Protein AF-A0A848UVJ4-F1 (afdb_monomer_lite)

Secondary structure (DSSP, 8-state):
-EESSS-EEEPP-SEE--GGGGGGHHHHHHHHHHHHHHHTTS--EEEEEEEEE-SS---S-SS-SSPPPPHHHHHHTT-GGGGT-TTPPEEEEEEE----TTT--S---EE--S----EE--EE--PPPTT----SHHHHHHHHHHHHHHHHHHHHHHHHH------HHHHTTTGGGSPPP--------PPPPPTT-HHHHHHHHHHHHHHHHHHHHHHHHHHTS--

pLDDT: mean 82.34, std 16.36, range [41.62, 97.88]

Radius of gyration: 29.65 Å; chains: 1; bounding box: 88×49×68 Å

Foldseek 3Di:
DDWDPFAEDEQDAPAAAEPVCVVVVVVLVVLLVVVVCVVVPVQYKYWAWKAKQQQVDRPPCVVPPDDDDHVVNCVVVVVVVCVVPNRDIDIDTDIDHDDDCVRPVDDTDDDDDPDRDGDHHYYDYDDDDDPDDLPDPVSLVVLVVQLVVQVRNVVRSCVRRVDDDDCVCRSCVCVVVHDDPPPPPPPPPDPDDDPPCPPVVVVVVVVVVVVVVVVVVVVVVVVVPDD

Sequence (227 aa):
VECTNYRTVQIPTDRNVPTFIQPKFGEFYKDLFDKSYIQEGENAVFLEYAWNLSPTWPVKCDPCNGPPPVNQDLVDAGCDWIQNDRQSQVFFTRLHVRYSRDYFPQDLQFQVTPNKSQFQGRYVMTHPPRNADYSCDAGQDYLQELENRRKKEVDELRALTGWKESATSYIYEYSNQIRSEKNETPIIVWPSAPKGWGLAFIVLVAMSAVGISVWLGLELQRAKLKP

Structure (mmCIF, N/CA/C/O backbone):
data_AF-A0A848UVJ4-F1
#
_entry.id   AF-A0A848UVJ4-F1
#
loop_
_atom_site.group_PDB
_atom_site.id
_atom_site.type_symbol
_atom_site.label_atom_id
_atom_site.label_alt_id
_atom_site.label_comp_id
_atom_site.label_asym_id
_atom_site.label_entity_id
_atom_site.label_seq_id
_atom_site.pdbx_PDB_ins_code
_atom_site.Cartn_x
_atom_site.Cartn_y
_atom_site.Cartn_z
_atom_site.occupancy
_atom_site.B_iso_or_equiv
_atom_site.auth_seq_id
_atom_site.auth_comp_id
_atom_site.auth_asym_id
_atom_site.auth_atom_id
_atom_site.pdbx_PDB_model_num
ATOM 1 N N . VAL A 1 1 ? -18.012 2.781 12.309 1.00 87.00 1 VAL A N 1
ATOM 2 C CA . VAL A 1 1 ? -17.682 2.845 13.758 1.00 87.00 1 VAL A CA 1
ATOM 3 C C . VAL A 1 1 ? -16.234 3.274 13.903 1.00 87.00 1 VAL A C 1
ATOM 5 O O . VAL A 1 1 ? -15.485 3.087 12.953 1.00 87.00 1 VAL A O 1
ATOM 8 N N . GLU A 1 2 ? -15.840 3.853 15.032 1.00 89.62 2 GLU A N 1
ATOM 9 C CA . GLU A 1 2 ? -14.434 4.185 15.319 1.00 89.62 2 GLU A CA 1
ATOM 10 C C . GLU A 1 2 ? -14.078 3.843 16.769 1.00 89.62 2 GLU A C 1
ATOM 12 O O . GLU A 1 2 ? -14.973 3.742 17.614 1.00 89.62 2 GLU A O 1
ATOM 17 N N . CYS A 1 3 ? -12.787 3.635 17.037 1.00 93.69 3 CYS A N 1
ATOM 18 C CA . CYS A 1 3 ? -12.288 3.357 18.381 1.00 93.69 3 CYS A CA 1
ATOM 19 C C . CYS A 1 3 ? -12.241 4.647 19.214 1.00 93.69 3 CYS A C 1
ATOM 21 O O . CYS A 1 3 ? -11.806 5.684 18.711 1.00 93.69 3 CYS A O 1
ATOM 23 N N . THR A 1 4 ? -12.677 4.587 20.473 1.00 93.62 4 THR A N 1
ATOM 24 C CA . THR A 1 4 ? -12.719 5.753 21.374 1.00 93.62 4 THR A CA 1
ATOM 25 C C . THR A 1 4 ? -11.535 5.821 22.326 1.00 93.62 4 THR A C 1
ATOM 27 O O . THR A 1 4 ? -11.085 6.914 22.660 1.00 93.62 4 THR A O 1
ATOM 30 N N . ASN A 1 5 ? -11.021 4.672 22.767 1.00 94.38 5 ASN A N 1
ATOM 31 C CA . ASN A 1 5 ? -9.938 4.590 23.746 1.00 94.38 5 ASN A CA 1
ATOM 32 C C . ASN A 1 5 ? -8.548 4.384 23.126 1.00 94.38 5 ASN A C 1
ATOM 34 O O . ASN A 1 5 ? -7.550 4.532 23.827 1.00 94.38 5 ASN A O 1
ATOM 38 N N . TYR A 1 6 ? -8.472 4.116 21.820 1.00 94.38 6 TYR A N 1
ATOM 39 C CA . TYR A 1 6 ? -7.218 4.043 21.070 1.00 94.38 6 TYR A CA 1
ATOM 40 C C . TYR A 1 6 ? -7.308 4.847 19.779 1.00 94.38 6 TYR A C 1
ATOM 42 O O . TYR A 1 6 ? -8.352 4.907 19.124 1.00 94.38 6 TYR A O 1
ATOM 50 N N . ARG A 1 7 ? -6.184 5.448 19.380 1.00 94.12 7 ARG A N 1
ATOM 51 C CA . ARG A 1 7 ? -6.111 6.223 18.141 1.00 94.12 7 ARG A CA 1
ATOM 52 C C . ARG A 1 7 ? -6.327 5.302 16.943 1.00 94.12 7 ARG A C 1
ATOM 54 O O . ARG A 1 7 ? -5.620 4.309 16.783 1.00 94.12 7 ARG A O 1
ATOM 61 N N . THR A 1 8 ? -7.272 5.676 16.085 1.00 94.06 8 THR A N 1
ATOM 62 C CA . THR A 1 8 ? -7.461 5.024 14.788 1.00 94.06 8 THR A CA 1
ATOM 63 C C . THR A 1 8 ? -6.586 5.717 13.744 1.00 94.06 8 THR A C 1
ATOM 65 O O . THR A 1 8 ? -6.681 6.931 13.567 1.00 94.06 8 THR A O 1
ATOM 68 N N . VAL A 1 9 ? -5.730 4.963 13.062 1.00 95.75 9 VAL A N 1
ATOM 69 C CA . VAL A 1 9 ? -4.804 5.442 12.023 1.00 95.75 9 VAL A CA 1
ATOM 70 C C . VAL A 1 9 ? -5.089 4.730 10.712 1.00 95.75 9 VAL A C 1
ATOM 72 O O . VAL A 1 9 ? -5.513 3.584 10.713 1.00 95.75 9 VAL A O 1
ATOM 75 N N . GLN A 1 10 ? -4.882 5.386 9.580 1.00 95.88 10 GLN A N 1
ATOM 76 C CA . GLN A 1 10 ? -5.057 4.744 8.277 1.00 95.88 10 GLN A CA 1
ATOM 77 C C . GLN A 1 10 ? -3.821 3.918 7.924 1.00 95.88 10 GLN A C 1
ATOM 79 O O . GLN A 1 10 ? -2.697 4.376 8.123 1.00 95.88 10 GLN A O 1
ATOM 84 N N . ILE A 1 11 ? -4.020 2.718 7.375 1.00 96.81 11 ILE A N 1
ATOM 85 C CA . ILE A 1 11 ? -2.909 1.950 6.804 1.00 96.81 11 ILE A CA 1
ATOM 86 C C . ILE A 1 11 ? -2.296 2.733 5.626 1.00 96.81 11 ILE A C 1
ATOM 88 O O . ILE A 1 11 ? -3.046 3.362 4.868 1.00 96.81 11 ILE A O 1
ATOM 92 N N . PRO A 1 12 ? -0.964 2.715 5.421 1.00 96.69 12 PRO A N 1
ATOM 93 C CA . PRO A 1 12 ? -0.370 3.306 4.229 1.00 96.69 12 PRO A CA 1
ATOM 94 C C . PRO A 1 12 ? -1.035 2.772 2.960 1.00 96.69 12 PRO A C 1
ATOM 96 O O . PRO A 1 12 ? -1.121 1.562 2.761 1.00 96.69 12 PRO A O 1
ATOM 99 N N . THR A 1 13 ? -1.498 3.681 2.107 1.00 95.25 13 THR A N 1
ATOM 100 C CA . THR A 1 13 ? -2.263 3.380 0.891 1.00 95.25 13 THR A CA 1
ATOM 101 C C . THR A 1 13 ? -1.772 4.247 -0.272 1.00 95.25 13 THR A C 1
ATOM 103 O O . THR A 1 13 ? -0.906 5.107 -0.087 1.00 95.25 13 THR A O 1
ATOM 106 N N . ASP A 1 14 ? -2.302 4.013 -1.471 1.00 94.25 14 ASP A N 1
ATOM 107 C CA . ASP A 1 14 ? -2.049 4.802 -2.684 1.00 94.25 14 ASP A CA 1
ATOM 108 C C . ASP A 1 14 ? -0.583 4.830 -3.137 1.00 94.25 14 ASP A C 1
ATOM 110 O O . ASP A 1 14 ? -0.119 5.789 -3.755 1.00 94.25 14 ASP A O 1
ATOM 114 N N . ARG A 1 15 ? 0.173 3.767 -2.841 1.00 95.44 15 ARG A N 1
ATOM 115 C CA . ARG A 1 15 ? 1.597 3.674 -3.196 1.00 95.44 15 ARG A CA 1
ATOM 116 C C . ARG A 1 15 ? 1.829 2.834 -4.438 1.00 95.44 15 ARG A C 1
ATOM 118 O O . ARG A 1 15 ? 1.251 1.757 -4.578 1.00 95.44 15 ARG A O 1
ATOM 125 N N . ASN A 1 16 ? 2.710 3.321 -5.310 1.00 96.31 16 ASN A N 1
ATOM 126 C CA . ASN A 1 16 ? 3.189 2.566 -6.462 1.00 96.31 16 ASN A CA 1
ATOM 127 C C . ASN A 1 16 ? 4.240 1.562 -5.997 1.00 96.31 16 ASN A C 1
ATOM 129 O O . ASN A 1 16 ? 5.241 1.950 -5.397 1.00 96.31 16 ASN A O 1
ATOM 133 N N . VAL A 1 17 ? 4.006 0.285 -6.270 1.00 96.75 17 VAL A N 1
ATOM 134 C CA . VAL A 1 17 ? 4.843 -0.819 -5.794 1.00 96.75 17 VAL A CA 1
ATOM 135 C C . VAL A 1 17 ? 5.284 -1.716 -6.955 1.00 96.75 17 VAL A C 1
ATOM 137 O O . VAL A 1 17 ? 4.577 -1.801 -7.965 1.00 96.75 17 VAL A O 1
ATOM 140 N N . PRO A 1 18 ? 6.440 -2.398 -6.844 1.00 97.06 18 PRO A N 1
ATOM 141 C CA . PRO A 1 18 ? 6.961 -3.228 -7.924 1.00 97.06 18 PRO A CA 1
ATOM 142 C C . PRO A 1 18 ? 6.044 -4.402 -8.263 1.00 97.06 18 PRO A C 1
ATOM 144 O O . PRO A 1 18 ? 5.503 -5.044 -7.370 1.00 97.06 18 PRO A O 1
ATOM 147 N N . THR A 1 19 ? 5.932 -4.777 -9.536 1.00 96.06 19 THR A N 1
ATOM 148 C CA . THR A 1 19 ? 5.023 -5.868 -9.946 1.00 96.06 19 THR A CA 1
ATOM 149 C C . THR A 1 19 ? 5.396 -7.237 -9.364 1.00 96.06 19 THR A C 1
ATOM 151 O O . THR A 1 19 ? 4.524 -8.077 -9.145 1.00 96.06 19 THR A O 1
ATOM 154 N N . PHE A 1 20 ? 6.674 -7.470 -9.042 1.00 95.12 20 PHE A N 1
ATOM 155 C CA . PHE A 1 20 ? 7.132 -8.737 -8.459 1.00 95.12 20 PHE A CA 1
ATOM 156 C C . PHE A 1 20 ? 6.596 -9.000 -7.045 1.00 95.12 20 PHE A C 1
ATOM 158 O O . PHE A 1 20 ? 6.795 -10.097 -6.521 1.00 95.12 20 PHE A O 1
ATOM 165 N N . ILE A 1 21 ? 5.946 -8.025 -6.395 1.00 94.88 21 ILE A N 1
ATOM 166 C CA . ILE A 1 21 ? 5.348 -8.255 -5.076 1.00 94.88 21 ILE A CA 1
ATOM 167 C C . ILE A 1 21 ? 4.082 -9.103 -5.155 1.00 94.88 21 ILE A C 1
ATOM 169 O O . ILE A 1 21 ? 3.710 -9.700 -4.154 1.00 94.88 21 ILE A O 1
ATOM 173 N N . GLN A 1 22 ? 3.416 -9.164 -6.315 1.00 93.62 22 GLN A N 1
ATOM 174 C CA . GLN A 1 22 ? 2.130 -9.843 -6.477 1.00 93.62 22 GLN A CA 1
ATOM 175 C C . GLN A 1 22 ? 2.101 -11.269 -5.884 1.00 93.62 22 GLN A C 1
ATOM 177 O O . GLN A 1 22 ? 1.207 -11.540 -5.081 1.00 93.62 22 GLN A O 1
ATOM 182 N N . PRO A 1 23 ? 3.057 -12.177 -6.184 1.00 95.44 23 PRO A N 1
ATOM 183 C CA . PRO A 1 23 ? 3.070 -13.521 -5.593 1.00 95.44 23 PRO A CA 1
ATOM 184 C C . PRO A 1 23 ? 3.393 -13.548 -4.090 1.00 95.44 23 PRO A C 1
ATOM 186 O O . PRO A 1 23 ? 3.075 -14.528 -3.425 1.00 95.44 23 PRO A O 1
ATOM 189 N N . LYS A 1 24 ? 4.003 -12.489 -3.545 1.00 95.00 24 LYS A N 1
ATOM 190 C CA . LYS A 1 24 ? 4.403 -12.364 -2.134 1.00 95.00 24 LYS A CA 1
ATOM 191 C C . LYS A 1 24 ? 3.646 -11.261 -1.393 1.00 95.00 24 LYS A C 1
ATOM 193 O O . LYS A 1 24 ? 4.134 -10.709 -0.409 1.00 95.00 24 LYS A O 1
ATOM 198 N N . PHE A 1 25 ? 2.429 -10.945 -1.844 1.00 94.56 25 PHE A N 1
ATOM 199 C CA . PHE A 1 25 ? 1.648 -9.841 -1.285 1.00 94.56 25 PHE A CA 1
ATOM 200 C C . PHE A 1 25 ? 1.358 -10.029 0.212 1.00 94.56 25 PHE A C 1
ATOM 202 O O . PHE A 1 25 ? 1.376 -9.066 0.971 1.00 94.56 25 PHE A O 1
ATOM 209 N N . GLY A 1 26 ? 1.146 -11.272 0.653 1.00 95.56 26 GLY A N 1
ATOM 210 C CA . GLY A 1 26 ? 0.922 -11.575 2.067 1.00 95.56 26 GLY A CA 1
ATOM 211 C C . GLY A 1 26 ? 2.118 -11.238 2.964 1.00 95.56 26 GLY A C 1
ATOM 212 O O . GLY A 1 26 ? 1.918 -10.760 4.075 1.00 95.56 26 GLY A O 1
ATOM 213 N N . GLU A 1 27 ? 3.348 -11.457 2.494 1.00 97.06 27 GLU A N 1
ATOM 214 C CA . GLU A 1 27 ? 4.573 -11.074 3.217 1.00 97.06 27 GLU A CA 1
ATOM 215 C C . GLU A 1 27 ? 4.754 -9.558 3.198 1.00 97.06 27 GLU A C 1
ATOM 217 O O . GLU A 1 27 ? 4.921 -8.942 4.246 1.00 97.06 27 GLU A O 1
ATOM 222 N N . PHE A 1 28 ? 4.595 -8.949 2.019 1.00 97.12 28 PHE A N 1
ATOM 223 C CA . PHE A 1 28 ? 4.618 -7.497 1.851 1.00 97.12 28 PHE A CA 1
ATOM 224 C C . PHE A 1 28 ? 3.670 -6.786 2.829 1.00 97.12 28 PHE A C 1
ATOM 226 O O . PHE A 1 28 ? 4.077 -5.837 3.495 1.00 97.12 28 PHE A O 1
ATOM 233 N N . TYR A 1 29 ? 2.420 -7.248 2.940 1.00 96.50 29 TYR A N 1
ATOM 234 C CA . TYR A 1 29 ? 1.426 -6.610 3.801 1.00 96.50 29 TYR A CA 1
ATOM 235 C C . TYR A 1 29 ? 1.748 -6.776 5.289 1.00 96.50 29 TYR A C 1
ATOM 237 O O . TYR A 1 29 ? 1.564 -5.835 6.057 1.00 96.50 29 TYR A O 1
ATOM 245 N N . LYS A 1 30 ? 2.262 -7.945 5.699 1.00 96.88 30 LYS A N 1
ATOM 246 C CA . LYS A 1 30 ? 2.706 -8.179 7.082 1.00 96.88 30 LYS A CA 1
ATOM 247 C C . LYS A 1 30 ? 3.838 -7.233 7.469 1.00 96.88 30 LYS A C 1
ATOM 249 O O . LYS A 1 30 ? 3.724 -6.564 8.488 1.00 96.88 30 LYS A O 1
ATOM 254 N N . ASP A 1 31 ? 4.868 -7.121 6.635 1.00 97.88 31 ASP A N 1
ATOM 255 C CA . ASP A 1 31 ? 6.025 -6.271 6.931 1.00 97.88 31 ASP A CA 1
ATOM 256 C C . ASP A 1 31 ? 5.676 -4.778 6.875 1.00 97.88 31 ASP A C 1
ATOM 258 O O . ASP A 1 31 ? 6.172 -3.985 7.677 1.00 97.88 31 ASP A O 1
ATOM 262 N N . LEU A 1 32 ? 4.778 -4.387 5.965 1.00 97.62 32 LEU A N 1
ATOM 263 C CA . LEU A 1 32 ? 4.215 -3.038 5.929 1.00 97.62 32 LEU A CA 1
ATOM 264 C C . LEU A 1 32 ? 3.459 -2.723 7.220 1.00 97.62 32 LEU A C 1
ATOM 266 O O . LEU A 1 32 ? 3.716 -1.693 7.846 1.00 97.62 32 LEU A O 1
ATOM 270 N N . PHE A 1 33 ? 2.552 -3.613 7.630 1.00 97.38 33 PHE A N 1
ATOM 271 C CA . PHE A 1 33 ? 1.790 -3.458 8.864 1.00 97.38 33 PHE A CA 1
ATOM 272 C C . PHE A 1 33 ? 2.715 -3.393 10.081 1.00 97.38 33 PHE A C 1
ATOM 274 O O . PHE A 1 33 ? 2.546 -2.512 10.916 1.00 97.38 33 PHE A O 1
ATOM 281 N N . ASP A 1 34 ? 3.721 -4.266 10.164 1.00 97.19 34 ASP A N 1
ATOM 282 C CA . ASP A 1 34 ? 4.690 -4.301 11.263 1.00 97.19 34 ASP A CA 1
ATOM 283 C C . ASP A 1 34 ? 5.473 -3.001 11.375 1.00 97.19 34 ASP A C 1
ATOM 285 O O . ASP A 1 34 ? 5.588 -2.423 12.459 1.00 97.19 34 ASP A O 1
ATOM 289 N N . LYS A 1 35 ? 5.970 -2.496 10.245 1.00 97.56 35 LYS A N 1
ATOM 290 C CA . LYS A 1 35 ? 6.695 -1.231 10.220 1.00 97.56 35 LYS A CA 1
ATOM 291 C C . LYS A 1 35 ? 5.801 -0.067 10.637 1.00 97.56 35 LYS A C 1
ATOM 293 O O . LYS A 1 35 ? 6.229 0.756 11.444 1.00 97.56 35 LYS A O 1
ATOM 298 N N . SER A 1 36 ? 4.574 0.003 10.119 1.00 97.00 36 SER A N 1
ATOM 299 C CA . SER A 1 36 ? 3.612 1.040 10.510 1.00 97.00 36 SER A CA 1
ATOM 300 C C . SER A 1 36 ? 3.209 0.924 11.980 1.00 97.00 36 SER A C 1
ATOM 302 O O . SER A 1 36 ? 3.150 1.934 12.669 1.00 97.00 36 SER A O 1
ATOM 304 N N . TYR A 1 37 ? 3.006 -0.285 12.500 1.00 96.56 37 TYR A N 1
ATOM 305 C CA . TYR A 1 37 ? 2.695 -0.531 13.909 1.00 96.56 37 TYR A CA 1
ATOM 306 C C . TYR A 1 37 ? 3.779 0.030 14.836 1.00 96.56 37 TYR A C 1
ATOM 308 O O . TYR A 1 37 ? 3.460 0.753 15.779 1.00 96.56 37 TYR A O 1
ATOM 316 N N . ILE A 1 38 ? 5.054 -0.219 14.519 1.00 95.88 38 ILE A N 1
ATOM 317 C CA . ILE A 1 38 ? 6.193 0.326 15.272 1.00 95.88 38 ILE A CA 1
ATOM 318 C C . ILE A 1 38 ? 6.247 1.857 15.153 1.00 95.88 38 ILE A C 1
ATOM 320 O O . ILE A 1 38 ? 6.427 2.552 16.151 1.00 95.88 38 ILE A O 1
ATOM 324 N N . GLN A 1 39 ? 6.068 2.404 13.946 1.00 96.12 39 GLN A N 1
ATOM 325 C CA . GLN A 1 39 ? 6.087 3.856 13.711 1.00 96.12 39 GLN A CA 1
ATOM 326 C C . GLN A 1 39 ? 4.974 4.598 14.456 1.00 96.12 39 GLN A C 1
ATOM 328 O O . GLN A 1 39 ? 5.179 5.726 14.900 1.00 96.12 39 GLN A O 1
ATOM 333 N N . GLU A 1 40 ? 3.816 3.963 14.614 1.00 96.38 40 GLU A N 1
ATOM 334 C CA . GLU A 1 40 ? 2.653 4.535 15.291 1.00 96.38 40 GLU A CA 1
ATOM 335 C C . GLU A 1 40 ? 2.662 4.307 16.813 1.00 96.38 40 GLU A C 1
ATOM 337 O O . GLU A 1 40 ? 1.684 4.646 17.481 1.00 96.38 40 GLU A O 1
ATOM 342 N N . GLY A 1 41 ? 3.764 3.783 17.365 1.00 94.88 41 GLY A N 1
ATOM 343 C CA . GLY A 1 41 ? 3.976 3.632 18.806 1.00 94.88 41 GLY A CA 1
ATOM 344 C C . GLY A 1 41 ? 3.349 2.379 19.414 1.00 94.88 41 GLY A C 1
ATOM 345 O O . GLY A 1 41 ? 3.129 2.344 20.622 1.00 94.88 41 GLY A O 1
ATOM 346 N N . GLU A 1 42 ? 3.049 1.370 18.592 1.00 95.19 42 GLU A N 1
ATOM 347 C CA . GLU A 1 42 ? 2.579 0.043 19.015 1.00 95.19 42 GLU A CA 1
ATOM 348 C C . GLU A 1 42 ? 1.226 0.032 19.758 1.00 95.19 42 GLU A C 1
ATOM 350 O O . GLU A 1 42 ? 0.802 -0.989 20.289 1.00 95.19 42 GLU A O 1
ATOM 355 N N . ASN A 1 43 ? 0.501 1.153 19.762 1.00 94.50 43 ASN A N 1
ATOM 356 C CA . ASN A 1 43 ? -0.760 1.342 20.488 1.00 94.50 43 ASN A CA 1
ATOM 357 C C . ASN A 1 43 ? -1.884 1.920 19.605 1.00 94.50 43 ASN A C 1
ATOM 359 O O . ASN A 1 43 ? -2.823 2.553 20.096 1.00 94.50 43 ASN A O 1
ATOM 363 N N . ALA A 1 44 ? -1.777 1.727 18.289 1.00 95.12 44 ALA A N 1
ATOM 364 C CA . ALA A 1 44 ? -2.718 2.248 17.306 1.00 95.12 44 ALA A CA 1
ATOM 365 C C . ALA A 1 44 ? -3.623 1.152 16.722 1.00 95.12 44 ALA A C 1
ATOM 367 O O . ALA A 1 44 ? -3.221 0.001 16.543 1.00 95.12 44 ALA A O 1
ATOM 368 N N . VAL A 1 45 ? -4.851 1.544 16.385 1.00 95.88 45 VAL A N 1
ATOM 369 C CA . VAL A 1 45 ? -5.829 0.727 15.658 1.00 95.88 45 VAL A CA 1
ATOM 370 C C . VAL A 1 45 ? -5.786 1.127 14.188 1.00 95.88 45 VAL A C 1
ATOM 372 O O . VAL A 1 45 ? -6.010 2.287 13.858 1.00 95.88 45 VAL A O 1
ATOM 375 N N . PHE A 1 46 ? -5.523 0.190 13.288 1.00 97.12 46 PHE A N 1
ATOM 376 C CA . PHE A 1 46 ? -5.351 0.487 11.868 1.00 97.12 46 PHE A CA 1
ATOM 377 C C . PHE A 1 46 ? -6.664 0.336 11.105 1.00 97.12 46 PHE A C 1
ATOM 379 O O . PHE A 1 46 ? -7.263 -0.733 11.082 1.00 97.12 46 PHE A O 1
ATOM 386 N N . LEU A 1 47 ? -7.103 1.393 10.435 1.00 95.25 47 LEU A N 1
ATOM 387 C CA . LEU A 1 47 ? -8.184 1.363 9.467 1.00 95.25 47 LEU A CA 1
ATOM 388 C C . LEU A 1 47 ? -7.647 0.835 8.133 1.00 95.25 47 LEU A C 1
ATOM 390 O O . LEU A 1 47 ? -6.812 1.484 7.505 1.00 95.25 47 LEU A O 1
ATOM 394 N N . GLU A 1 48 ? -8.148 -0.323 7.700 1.00 93.06 48 GLU A N 1
ATOM 395 C CA . GLU A 1 48 ? -7.840 -0.910 6.385 1.00 93.06 48 GLU A CA 1
ATOM 396 C C . GLU A 1 48 ? -8.931 -0.581 5.358 1.00 93.06 48 GLU A C 1
ATOM 398 O O . GLU A 1 48 ? -8.644 -0.349 4.184 1.00 93.06 48 GLU A O 1
ATOM 403 N N . TYR A 1 49 ? -10.194 -0.541 5.788 1.00 89.44 49 TYR A N 1
ATOM 404 C CA . TYR A 1 49 ? -11.334 -0.348 4.892 1.00 89.44 49 TYR A CA 1
ATOM 405 C C . TYR A 1 49 ? -12.493 0.356 5.601 1.00 89.44 49 TYR A C 1
ATOM 407 O O . TYR A 1 49 ? -12.868 -0.033 6.705 1.00 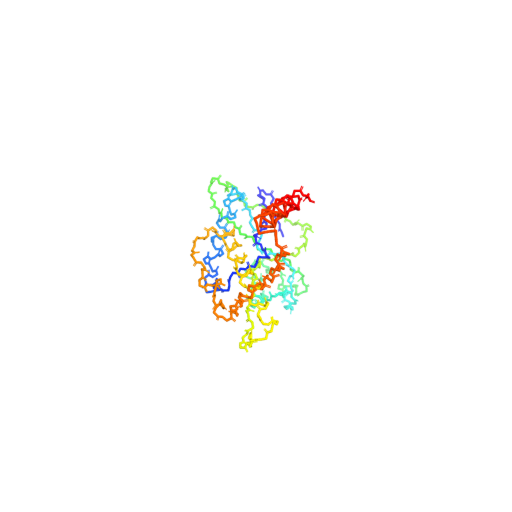89.44 49 TYR A O 1
ATOM 415 N N . ALA A 1 50 ? -13.094 1.353 4.954 1.00 90.12 50 ALA A N 1
ATOM 416 C CA . ALA A 1 50 ? -14.344 1.989 5.360 1.00 90.12 50 ALA A CA 1
ATOM 417 C C . ALA A 1 50 ? -15.175 2.333 4.121 1.00 90.12 50 ALA A C 1
ATOM 419 O O . ALA A 1 50 ? -14.788 3.196 3.333 1.00 90.12 50 ALA A O 1
ATOM 420 N N . TRP A 1 51 ? -16.322 1.680 3.940 1.00 86.38 51 TRP A N 1
ATOM 421 C CA . TRP A 1 51 ? -17.183 1.956 2.790 1.00 86.38 51 TRP A CA 1
ATOM 422 C C . TRP A 1 51 ? -18.640 1.580 3.037 1.00 86.38 51 TRP A C 1
ATOM 424 O O . TRP A 1 51 ? -18.966 0.749 3.885 1.00 86.38 51 TRP A O 1
ATOM 434 N N . ASN A 1 52 ? -19.537 2.176 2.253 1.00 82.44 52 ASN A N 1
ATOM 435 C CA . ASN A 1 52 ? -20.957 1.858 2.284 1.00 82.44 52 ASN A CA 1
ATOM 436 C C . ASN A 1 52 ? -21.273 0.666 1.349 1.00 82.44 52 ASN A C 1
ATOM 438 O O . ASN A 1 52 ? -21.111 0.752 0.131 1.00 82.44 52 ASN A O 1
ATOM 442 N N . LEU A 1 53 ? -21.765 -0.431 1.911 1.00 76.00 53 LEU A N 1
ATOM 443 C CA . LEU A 1 53 ? -22.158 -1.638 1.191 1.00 76.00 53 LEU A CA 1
ATOM 444 C C . LEU A 1 53 ? -23.681 -1.685 1.019 1.00 76.00 53 LEU A C 1
ATOM 446 O O . LEU A 1 53 ? -24.437 -1.191 1.859 1.00 76.00 53 LEU A O 1
ATOM 450 N N . SER A 1 54 ? -24.136 -2.281 -0.081 1.00 70.50 54 SER A N 1
ATOM 451 C CA . SER A 1 54 ? -25.544 -2.633 -0.266 1.00 70.50 54 SER A CA 1
ATOM 452 C C . SER A 1 54 ? -25.672 -4.161 -0.213 1.00 70.50 54 SER A C 1
ATOM 454 O O . SER A 1 54 ? -25.002 -4.839 -0.990 1.00 70.50 54 SER A O 1
ATOM 456 N N . PRO A 1 55 ? -26.518 -4.715 0.678 1.00 63.81 55 PRO A N 1
ATOM 457 C CA . PRO A 1 55 ? -26.740 -6.163 0.772 1.00 63.81 55 PRO A CA 1
ATOM 458 C C . PRO A 1 55 ? -27.431 -6.770 -0.457 1.00 63.81 55 PRO A C 1
ATOM 460 O O . PRO A 1 55 ? -27.409 -7.982 -0.649 1.00 63.81 55 PRO A O 1
ATOM 463 N N . THR A 1 56 ? -28.109 -5.934 -1.245 1.00 63.78 56 THR A N 1
ATOM 464 C CA . THR A 1 56 ? -28.948 -6.328 -2.384 1.00 63.78 56 THR A CA 1
ATOM 465 C C . THR A 1 56 ? -28.276 -6.090 -3.724 1.00 63.78 56 THR A C 1
ATOM 467 O O . THR A 1 56 ? -28.577 -6.796 -4.684 1.00 63.78 56 THR A O 1
ATOM 470 N N . TRP A 1 57 ? -27.354 -5.131 -3.794 1.00 61.34 57 TRP A N 1
ATOM 471 C CA . TRP A 1 57 ? -26.631 -4.823 -5.013 1.00 61.34 57 TRP A CA 1
ATOM 472 C C . TRP A 1 57 ? -25.139 -4.645 -4.721 1.00 61.34 57 TRP A C 1
ATOM 474 O O . TRP A 1 57 ? -24.769 -3.799 -3.907 1.00 61.34 57 TRP A O 1
ATOM 484 N N . PRO A 1 58 ? -24.245 -5.363 -5.411 1.00 60.38 58 PRO A N 1
ATOM 485 C CA . PRO A 1 58 ? -22.809 -5.152 -5.284 1.00 60.38 58 PRO A CA 1
ATOM 486 C C . PRO A 1 58 ? -22.380 -3.878 -6.029 1.00 60.38 58 PRO A C 1
ATOM 488 O O . PRO A 1 58 ? -21.731 -3.931 -7.065 1.00 60.38 58 PRO A O 1
ATOM 491 N N . VAL A 1 59 ? -22.798 -2.702 -5.554 1.00 55.62 59 VAL A N 1
ATOM 492 C CA . VAL A 1 59 ? -22.654 -1.450 -6.327 1.00 55.62 59 VAL A CA 1
ATOM 493 C C . VAL A 1 59 ? -21.309 -0.759 -6.112 1.00 55.62 59 VAL A C 1
ATOM 495 O O . VAL A 1 59 ? -21.002 0.189 -6.823 1.00 55.62 59 VAL A O 1
ATOM 498 N N . LYS A 1 60 ? -20.529 -1.132 -5.090 1.00 55.16 60 LYS A N 1
ATOM 499 C CA . LYS A 1 60 ? -19.494 -0.224 -4.561 1.00 55.16 60 LYS A CA 1
ATOM 500 C C . LYS A 1 60 ? -18.196 -0.888 -4.141 1.00 55.16 60 LYS A C 1
ATOM 502 O O . LYS A 1 60 ? -17.575 -0.471 -3.170 1.00 55.16 60 LYS A O 1
ATOM 507 N N . CYS A 1 61 ? -17.796 -1.919 -4.863 1.00 56.44 61 CYS A N 1
ATOM 508 C CA . CYS A 1 61 ? -16.487 -2.505 -4.651 1.00 56.44 61 CYS A CA 1
ATOM 509 C C . CYS A 1 61 ? -15.446 -1.990 -5.651 1.00 56.44 61 CYS A C 1
ATOM 511 O O . CYS A 1 61 ? -14.378 -2.545 -5.623 1.00 56.44 61 CYS A O 1
ATOM 513 N N . ASP A 1 62 ? -15.689 -0.997 -6.518 1.00 51.62 62 ASP A N 1
ATOM 514 C CA . ASP A 1 62 ? -14.758 -0.620 -7.605 1.00 51.62 62 ASP A CA 1
ATOM 515 C C . ASP A 1 62 ? -13.535 0.218 -7.138 1.00 51.62 62 ASP A C 1
ATOM 517 O O . ASP A 1 62 ? -13.745 1.317 -6.613 1.00 51.62 62 ASP A O 1
ATOM 521 N N . PRO A 1 63 ? -12.271 -0.238 -7.333 1.00 54.66 63 PRO A N 1
ATOM 522 C CA . PRO A 1 63 ? -11.844 -1.501 -7.954 1.00 54.66 63 PRO A CA 1
ATOM 523 C C . PRO A 1 63 ? -12.048 -2.718 -7.043 1.00 54.66 63 PRO A C 1
ATOM 525 O O . PRO A 1 63 ? -11.594 -2.750 -5.897 1.00 54.66 63 PRO A O 1
ATOM 528 N N . CYS A 1 64 ? -12.760 -3.728 -7.566 1.00 58.22 64 CYS A N 1
ATOM 529 C CA . CYS A 1 64 ? -13.154 -4.914 -6.799 1.00 58.22 64 CYS A CA 1
ATOM 530 C C . CYS A 1 64 ? -11.989 -5.893 -6.767 1.00 58.22 64 CYS A C 1
ATOM 532 O O . CYS A 1 64 ? -11.770 -6.637 -7.719 1.00 58.22 64 CYS A O 1
ATOM 534 N N . ASN A 1 65 ? -11.258 -5.929 -5.658 1.00 59.50 65 ASN A N 1
ATOM 535 C CA . ASN A 1 65 ? -10.121 -6.841 -5.479 1.00 59.50 65 ASN A CA 1
ATOM 536 C C . ASN A 1 65 ? -10.559 -8.313 -5.288 1.00 59.50 65 ASN A C 1
ATOM 538 O O . ASN A 1 65 ? -9.716 -9.197 -5.157 1.00 59.50 65 ASN A O 1
ATOM 542 N N . GLY A 1 66 ? -11.868 -8.569 -5.214 1.00 63.88 66 GLY A N 1
ATOM 543 C CA . GLY A 1 66 ? -12.483 -9.869 -4.970 1.00 63.88 66 GLY A CA 1
ATOM 544 C C . GLY A 1 66 ? -14.010 -9.796 -5.091 1.00 63.88 66 GLY A C 1
ATOM 545 O O . GLY A 1 66 ? -14.550 -8.717 -5.364 1.00 63.88 66 GLY A O 1
ATOM 546 N N . PRO A 1 67 ? -14.717 -10.926 -4.913 1.00 66.38 67 PRO A N 1
ATOM 547 C CA . PRO A 1 67 ? -16.170 -10.933 -4.914 1.00 66.38 67 PRO A CA 1
ATOM 548 C C . PRO A 1 67 ? -16.703 -10.033 -3.784 1.00 66.38 67 PRO A C 1
ATOM 550 O O . PRO A 1 67 ? -16.164 -10.052 -2.675 1.00 66.38 67 PRO A O 1
ATOM 553 N N . PRO A 1 68 ? -17.733 -9.220 -4.059 1.00 68.50 68 PRO A N 1
ATOM 554 C CA . PRO A 1 68 ? -18.377 -8.396 -3.045 1.00 68.50 68 PRO A CA 1
ATOM 555 C C . PRO A 1 68 ? -19.014 -9.299 -1.977 1.00 68.50 68 PRO A C 1
ATOM 557 O O . PRO A 1 68 ? -19.500 -10.378 -2.328 1.00 68.50 68 PRO A O 1
ATOM 560 N N . PRO A 1 69 ? -19.054 -8.871 -0.702 1.00 73.31 69 PRO A N 1
ATOM 561 C CA . PRO A 1 69 ? -19.701 -9.655 0.339 1.00 73.31 69 PRO A CA 1
ATOM 562 C C . PR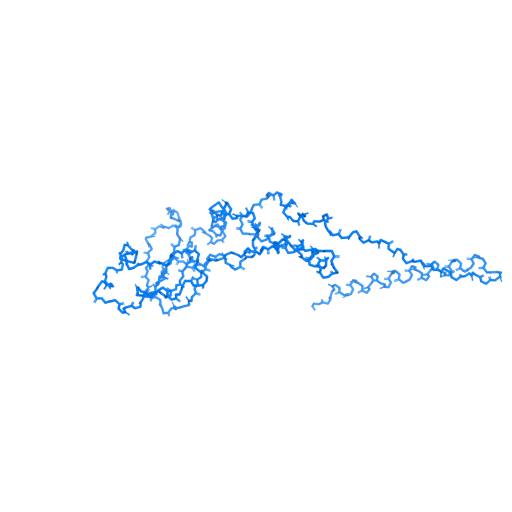O A 1 69 ? -21.185 -9.833 0.009 1.00 73.31 69 PRO A C 1
ATOM 564 O O . PRO A 1 69 ? -21.889 -8.860 -0.286 1.00 73.31 69 PRO A O 1
ATOM 567 N N . VAL A 1 70 ? -21.658 -11.076 0.044 1.00 76.44 70 VAL A N 1
ATOM 568 C CA . VAL A 1 70 ? -23.078 -11.402 -0.120 1.00 76.44 70 VAL A CA 1
ATOM 569 C C . VAL A 1 70 ? -23.819 -11.229 1.206 1.00 76.44 70 VAL A C 1
ATOM 571 O O . VAL A 1 70 ? -23.216 -11.040 2.260 1.00 76.44 70 VAL A O 1
ATOM 574 N N . ASN A 1 71 ? -25.153 -11.294 1.179 1.00 79.56 71 ASN A N 1
ATOM 575 C CA . ASN A 1 71 ? -25.974 -11.136 2.384 1.00 79.56 71 ASN A CA 1
ATOM 576 C C . ASN A 1 71 ? -25.532 -12.069 3.529 1.00 79.56 71 ASN A C 1
ATOM 578 O O . ASN A 1 71 ? -25.462 -11.622 4.669 1.00 79.56 71 ASN A O 1
ATOM 582 N N . GLN A 1 72 ? -25.167 -13.316 3.213 1.00 82.88 72 GLN A N 1
ATOM 583 C CA . GLN A 1 72 ? -24.682 -14.268 4.211 1.00 82.88 72 GLN A CA 1
ATOM 584 C C . GLN A 1 72 ? -23.366 -13.816 4.861 1.00 82.88 72 GLN A C 1
ATOM 586 O O . GLN A 1 72 ? -23.267 -13.872 6.078 1.00 82.88 72 GLN A O 1
ATOM 591 N N . ASP A 1 73 ? -22.412 -13.275 4.097 1.00 82.44 73 ASP A N 1
ATOM 592 C CA . ASP A 1 73 ? -21.145 -12.770 4.649 1.00 82.44 73 ASP A CA 1
ATOM 593 C C . ASP A 1 73 ? -21.380 -11.621 5.642 1.00 82.44 73 ASP A C 1
ATOM 595 O O . ASP A 1 73 ? -20.678 -11.489 6.643 1.00 82.44 73 ASP A O 1
ATOM 599 N N . LEU A 1 74 ? -22.387 -10.780 5.376 1.00 81.88 74 LEU A N 1
ATOM 600 C CA . LEU A 1 74 ? -22.776 -9.696 6.278 1.00 81.88 74 LEU A CA 1
ATOM 601 C C . LEU A 1 74 ? -23.433 -10.235 7.555 1.00 81.88 74 LEU A C 1
ATOM 603 O O . LEU A 1 74 ? -23.145 -9.732 8.640 1.00 81.88 74 LEU A O 1
ATOM 607 N N . VAL A 1 75 ? -24.285 -11.257 7.442 1.00 85.25 75 VAL A N 1
ATOM 608 C CA . VAL A 1 75 ? -24.885 -11.948 8.596 1.00 85.25 75 VAL A CA 1
ATOM 609 C C . VAL A 1 75 ? -23.803 -12.612 9.447 1.00 85.25 75 VAL A C 1
ATOM 611 O O . VAL A 1 75 ? -23.794 -12.420 10.660 1.00 85.25 75 VAL A O 1
ATOM 614 N N . ASP A 1 76 ? -22.861 -13.320 8.825 1.00 86.94 76 ASP A N 1
ATOM 615 C CA . ASP A 1 76 ? -21.752 -13.999 9.506 1.00 86.94 76 ASP A CA 1
ATOM 616 C C . ASP A 1 76 ? -20.796 -12.995 10.174 1.00 86.94 76 ASP A C 1
ATOM 618 O O . ASP A 1 76 ? -20.212 -13.281 11.219 1.00 86.94 76 ASP A O 1
ATOM 622 N N . ALA A 1 77 ? -20.694 -11.777 9.630 1.00 82.62 77 ALA A N 1
ATOM 623 C CA . ALA A 1 77 ? -20.007 -10.646 10.254 1.00 82.62 77 ALA A CA 1
ATOM 624 C C . ALA A 1 77 ? -20.805 -9.977 11.398 1.00 82.62 77 ALA A C 1
ATOM 626 O O . ALA A 1 77 ? -20.358 -8.966 11.942 1.00 82.62 77 ALA A O 1
ATOM 627 N N . GLY A 1 78 ? -21.976 -10.509 11.764 1.00 84.94 78 GLY A N 1
ATOM 628 C CA . GLY A 1 78 ? -22.813 -10.030 12.868 1.00 84.94 78 GL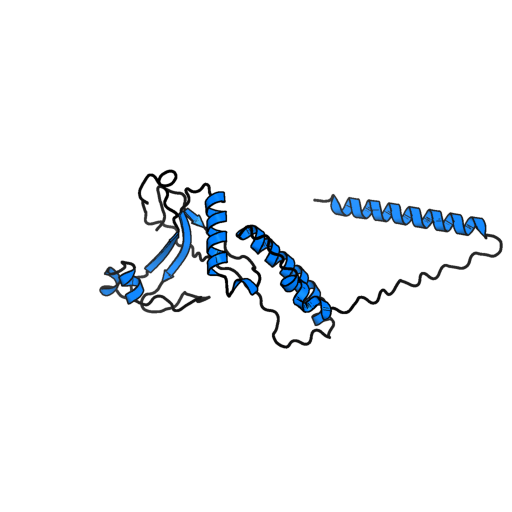Y A CA 1
ATOM 629 C C . GLY A 1 78 ? -23.903 -9.031 12.473 1.00 84.94 78 GLY A C 1
ATOM 630 O O . GLY A 1 78 ? -24.496 -8.403 13.346 1.00 84.94 78 GLY A O 1
ATOM 631 N N . CYS A 1 79 ? -24.186 -8.853 11.179 1.00 84.75 79 CYS A N 1
ATOM 632 C CA . CYS A 1 79 ? -25.278 -7.996 10.701 1.00 84.75 79 CYS A CA 1
ATOM 633 C C . CYS A 1 79 ? -26.588 -8.784 10.516 1.00 84.75 79 CYS A C 1
ATOM 635 O O . CYS A 1 79 ? -27.248 -8.650 9.492 1.00 84.75 79 CYS A O 1
ATOM 637 N N . ASP A 1 80 ? -26.972 -9.626 11.475 1.00 86.25 80 ASP A N 1
ATOM 638 C CA . ASP A 1 80 ? -28.173 -10.480 11.419 1.00 86.25 80 ASP A CA 1
ATOM 639 C C . ASP A 1 80 ? -29.491 -9.701 11.222 1.00 86.25 80 ASP A C 1
ATOM 641 O O . ASP A 1 80 ? -30.408 -10.157 10.534 1.00 86.25 80 ASP A O 1
ATOM 645 N N . TRP A 1 81 ? -29.560 -8.473 11.732 1.00 85.00 81 TRP A N 1
ATOM 646 C CA . TRP A 1 81 ? -30.689 -7.551 11.588 1.00 85.00 81 TRP A CA 1
ATOM 647 C C . TRP A 1 81 ? -31.055 -7.212 10.129 1.00 85.00 81 TRP A C 1
ATOM 649 O O . TRP A 1 81 ? -32.214 -6.889 9.857 1.00 85.00 81 TRP A O 1
ATOM 659 N N . ILE A 1 82 ? -30.133 -7.355 9.167 1.00 82.88 82 ILE A N 1
ATOM 660 C CA . ILE A 1 82 ? -30.411 -7.108 7.736 1.00 82.88 82 ILE A CA 1
ATOM 661 C C . ILE A 1 82 ? -31.345 -8.159 7.118 1.00 82.88 82 ILE A C 1
ATOM 663 O O . ILE A 1 82 ? -31.863 -7.956 6.019 1.00 82.88 82 ILE A O 1
ATOM 667 N N . GLN A 1 83 ? -31.550 -9.303 7.782 1.00 79.81 83 GLN A N 1
ATOM 668 C CA . GLN A 1 83 ? -32.444 -10.353 7.286 1.00 79.81 83 GLN A CA 1
ATOM 669 C C . GLN A 1 83 ? -33.902 -9.881 7.245 1.00 79.81 83 GLN A C 1
ATOM 671 O O . GLN A 1 83 ? -34.638 -10.246 6.325 1.00 79.81 83 GLN A O 1
ATOM 676 N N . ASN A 1 84 ? -34.286 -9.032 8.203 1.00 79.25 84 ASN A N 1
ATOM 677 C CA . ASN A 1 84 ? -35.632 -8.471 8.327 1.00 79.25 84 ASN A CA 1
ATOM 678 C C . ASN A 1 84 ? -35.805 -7.160 7.544 1.00 79.25 84 ASN A C 1
ATOM 680 O O . ASN A 1 84 ? -36.930 -6.792 7.215 1.00 79.25 84 ASN A O 1
ATOM 684 N N . ASP A 1 85 ? -34.705 -6.480 7.213 1.00 72.94 85 ASP A N 1
ATOM 685 C CA . ASP A 1 85 ? -34.699 -5.264 6.401 1.00 72.94 85 ASP A CA 1
ATOM 686 C C . ASP A 1 85 ? -33.586 -5.301 5.344 1.00 72.94 85 ASP A C 1
ATOM 688 O O . ASP A 1 85 ? -32.466 -4.825 5.533 1.00 72.94 85 ASP A O 1
ATOM 692 N N . ARG A 1 86 ? -33.926 -5.840 4.170 1.00 65.94 86 ARG A N 1
ATOM 693 C CA . ARG A 1 86 ? -33.005 -5.948 3.027 1.00 65.94 86 ARG A CA 1
ATOM 694 C C . ARG A 1 86 ? -32.716 -4.610 2.332 1.00 65.94 86 ARG A C 1
ATOM 696 O O . ARG A 1 86 ? -31.891 -4.581 1.414 1.00 65.94 86 ARG A O 1
ATOM 703 N N . GLN A 1 87 ? -33.401 -3.527 2.712 1.00 67.12 87 GLN A N 1
ATOM 704 C CA . GLN A 1 87 ? -33.164 -2.177 2.185 1.00 67.12 87 GLN A CA 1
ATOM 705 C C . GLN A 1 87 ? -32.189 -1.370 3.048 1.00 67.12 87 GLN A C 1
ATOM 707 O O . GLN A 1 87 ? -31.736 -0.302 2.626 1.00 67.12 87 GLN A O 1
ATOM 712 N N . SER A 1 88 ? -31.821 -1.892 4.216 1.00 71.62 88 SER A N 1
ATOM 713 C CA . SER A 1 88 ? -30.853 -1.270 5.105 1.00 71.62 88 SER A CA 1
ATOM 714 C C . SER A 1 88 ? -29.499 -1.031 4.427 1.00 71.62 88 SER A C 1
ATOM 716 O O . SER A 1 88 ? -28.891 -1.923 3.828 1.00 71.62 88 SER A O 1
ATOM 718 N N . GLN A 1 89 ? -29.004 0.203 4.543 1.00 76.00 89 GLN A N 1
ATOM 719 C CA . GLN A 1 89 ? -27.658 0.574 4.116 1.00 76.00 89 GLN A CA 1
ATOM 720 C C . GLN A 1 89 ? -26.651 0.176 5.194 1.00 76.00 89 GLN A C 1
ATOM 722 O O . GLN A 1 89 ? -26.760 0.612 6.339 1.00 76.00 89 GLN A O 1
ATOM 727 N N . VAL A 1 90 ? -25.637 -0.601 4.818 1.00 81.94 90 VAL A N 1
ATOM 728 C CA . VAL A 1 90 ? -24.577 -1.026 5.738 1.00 81.94 90 VAL A CA 1
ATOM 729 C C . VAL A 1 90 ? -23.347 -0.156 5.512 1.00 81.94 90 VAL A C 1
ATOM 731 O O . VAL A 1 90 ? -22.931 0.067 4.376 1.00 81.94 90 VAL A O 1
ATOM 734 N N . PHE A 1 91 ? -22.743 0.342 6.588 1.00 85.44 91 PHE A N 1
ATOM 735 C CA . PHE A 1 91 ? -21.419 0.955 6.530 1.00 85.44 91 PHE A CA 1
ATOM 736 C C . PHE A 1 91 ? -20.417 0.006 7.175 1.00 85.44 91 PHE A C 1
ATOM 738 O O . PHE A 1 91 ? -20.469 -0.230 8.381 1.00 85.44 91 PHE A O 1
ATOM 745 N N . PHE A 1 92 ? -19.524 -0.549 6.364 1.00 84.56 92 PHE A N 1
ATOM 746 C CA . PHE A 1 92 ? -18.560 -1.545 6.802 1.00 84.56 92 PHE A CA 1
ATOM 747 C C . PHE A 1 92 ? -17.237 -0.874 7.149 1.00 84.56 92 PHE A C 1
ATOM 749 O O . PHE A 1 92 ? -16.749 -0.025 6.404 1.00 84.56 92 PHE A O 1
ATOM 756 N N . THR A 1 93 ? -16.656 -1.250 8.284 1.00 87.69 93 THR A N 1
ATOM 757 C CA . THR A 1 93 ? -15.354 -0.761 8.744 1.00 87.69 93 THR A CA 1
ATOM 758 C C . THR A 1 93 ? -14.496 -1.961 9.129 1.00 87.69 93 THR A C 1
ATOM 760 O O . THR A 1 93 ? -14.896 -2.738 9.991 1.00 87.69 93 THR A O 1
ATOM 763 N N . ARG A 1 94 ? -13.325 -2.118 8.507 1.00 89.25 94 ARG A N 1
ATOM 764 C CA . ARG A 1 94 ? -12.327 -3.136 8.857 1.00 89.25 94 ARG A CA 1
ATOM 765 C C . ARG A 1 94 ? -11.188 -2.480 9.623 1.00 89.25 94 ARG A C 1
ATOM 767 O O . ARG A 1 94 ? -10.489 -1.622 9.080 1.00 89.25 94 ARG A O 1
ATOM 774 N N . LEU A 1 95 ? -11.016 -2.907 10.869 1.00 92.94 95 LEU A N 1
ATOM 775 C CA . LEU A 1 95 ? -9.961 -2.447 11.763 1.00 92.94 95 LEU A CA 1
ATOM 776 C C . LEU A 1 95 ? -8.983 -3.591 12.041 1.00 92.94 95 LEU A C 1
ATOM 778 O O . LEU A 1 95 ? -9.403 -4.719 12.287 1.00 92.94 95 LEU A O 1
ATOM 782 N N . HIS A 1 96 ? -7.691 -3.287 12.023 1.00 94.00 96 HIS A N 1
ATOM 783 C CA . HIS A 1 96 ? -6.602 -4.198 12.345 1.00 94.00 96 HIS A CA 1
ATOM 784 C C . HIS A 1 96 ? -5.945 -3.751 13.640 1.00 94.00 96 HIS A C 1
ATOM 786 O O . HIS A 1 96 ? -5.571 -2.590 13.801 1.00 94.00 96 HIS A O 1
ATOM 792 N N . VAL A 1 97 ? -5.807 -4.687 14.571 1.00 93.62 97 VAL A N 1
ATOM 793 C CA . VAL A 1 97 ? -5.220 -4.437 15.885 1.00 93.62 97 VAL A CA 1
ATOM 794 C C . VAL A 1 97 ? -4.250 -5.557 16.202 1.00 93.62 97 VAL A C 1
ATOM 796 O O . VAL A 1 97 ? -4.559 -6.733 16.004 1.00 93.62 97 VAL A O 1
ATOM 799 N N . ARG A 1 98 ? -3.078 -5.188 16.716 1.00 93.56 98 ARG A N 1
ATOM 800 C CA . ARG A 1 98 ? -2.153 -6.120 17.353 1.00 93.56 98 ARG A CA 1
ATOM 801 C C . ARG A 1 98 ? -2.274 -5.949 18.856 1.00 93.56 98 ARG A C 1
ATOM 803 O O . ARG A 1 98 ? -1.795 -4.972 19.413 1.00 93.56 98 ARG A O 1
ATOM 810 N N . TYR A 1 99 ? -2.917 -6.915 19.496 1.00 90.44 99 TYR A N 1
ATOM 811 C CA . TYR A 1 99 ? -3.046 -6.918 20.944 1.00 90.44 99 TYR A CA 1
ATOM 812 C C . TYR A 1 99 ? -1.730 -7.293 21.613 1.00 90.44 99 TYR A C 1
ATOM 814 O O . TYR A 1 99 ? -1.084 -8.280 21.258 1.00 90.44 99 TYR A O 1
ATOM 822 N N . SER A 1 100 ? -1.374 -6.524 22.630 1.00 88.31 100 SER A N 1
ATOM 823 C CA . SER A 1 100 ? -0.290 -6.829 23.551 1.00 88.31 100 SER A CA 1
ATOM 824 C C . SER A 1 100 ? -0.665 -6.315 24.936 1.00 88.31 100 SER A C 1
ATOM 826 O O . SER A 1 100 ? -1.392 -5.332 25.069 1.00 88.31 100 SER A O 1
ATOM 828 N N . ARG A 1 101 ? -0.180 -6.984 25.983 1.00 89.06 101 ARG A N 1
ATOM 829 C CA . ARG A 1 101 ? -0.518 -6.621 27.365 1.00 89.06 101 ARG A CA 1
ATOM 830 C C . ARG A 1 101 ? -0.024 -5.222 27.741 1.00 89.06 101 ARG A C 1
ATOM 832 O O . ARG A 1 101 ? -0.702 -4.526 28.489 1.00 89.06 101 ARG A O 1
ATOM 839 N N . ASP A 1 102 ? 1.134 -4.837 27.214 1.00 91.62 102 ASP A N 1
ATOM 840 C CA . ASP A 1 102 ? 1.811 -3.595 27.585 1.00 91.62 102 ASP A CA 1
ATOM 841 C C . ASP A 1 102 ? 1.240 -2.373 26.845 1.00 91.62 102 ASP A C 1
ATOM 843 O O . ASP A 1 102 ? 1.210 -1.283 27.413 1.00 91.62 102 ASP A O 1
ATOM 847 N N . TYR A 1 103 ? 0.722 -2.553 25.620 1.00 90.81 103 TYR A N 1
ATOM 848 C CA . TYR A 1 103 ? 0.211 -1.452 24.788 1.00 90.81 103 TYR A CA 1
ATOM 849 C C . TYR A 1 103 ? -1.322 -1.428 24.640 1.00 90.81 103 TYR A C 1
ATOM 851 O O . TYR A 1 103 ? -1.888 -0.374 24.350 1.00 90.81 103 TYR A O 1
ATOM 859 N N . PHE A 1 104 ? -2.012 -2.543 24.912 1.00 93.31 104 PHE A N 1
ATOM 860 C CA . PHE A 1 104 ? -3.479 -2.656 24.913 1.00 93.31 104 PHE A CA 1
ATOM 861 C C . PHE A 1 104 ? -4.008 -3.220 26.249 1.00 93.31 104 PHE A C 1
ATOM 863 O O . PHE A 1 104 ? -4.534 -4.332 26.293 1.00 93.31 104 PHE A O 1
ATOM 870 N N . PRO A 1 105 ? -3.880 -2.472 27.366 1.00 91.56 105 PRO A N 1
ATOM 871 C CA . PRO A 1 105 ? -4.324 -2.931 28.687 1.00 91.56 105 PRO A CA 1
ATOM 872 C C . PRO A 1 105 ? -5.851 -2.931 28.874 1.00 91.56 105 PRO A C 1
ATOM 874 O O . PRO A 1 105 ? -6.336 -3.395 29.906 1.00 91.56 105 PRO A O 1
ATOM 877 N N . GLN A 1 106 ? -6.606 -2.371 27.927 1.00 91.06 106 GLN A N 1
ATOM 878 C CA . GLN A 1 106 ? -8.062 -2.281 27.959 1.00 91.06 106 GLN A CA 1
ATOM 879 C C . GLN A 1 106 ? -8.654 -2.857 26.673 1.00 91.06 106 GLN A C 1
ATOM 881 O O . GLN A 1 106 ? -8.051 -2.772 25.602 1.00 91.06 106 GLN A O 1
ATOM 886 N N . ASP A 1 107 ? -9.869 -3.391 26.772 1.00 92.62 107 ASP A N 1
ATOM 887 C CA . ASP A 1 107 ? -10.635 -3.803 25.599 1.00 92.62 107 ASP A CA 1
ATOM 888 C C . ASP A 1 107 ? -10.967 -2.602 24.705 1.00 92.62 107 ASP A C 1
ATOM 890 O O . ASP A 1 107 ? -11.078 -1.463 25.171 1.00 92.62 107 ASP A O 1
ATOM 894 N N . LEU A 1 108 ? -11.145 -2.851 23.406 1.00 93.56 108 LEU A N 1
ATOM 895 C CA . LEU A 1 108 ? -11.515 -1.808 22.454 1.00 93.56 108 LEU A CA 1
ATOM 896 C C . LEU A 1 108 ? -12.936 -1.332 22.734 1.00 93.56 108 LEU A C 1
ATOM 898 O O . LEU A 1 108 ? -13.874 -2.126 22.818 1.00 93.56 108 LEU A O 1
ATOM 902 N N . GLN A 1 109 ? -13.091 -0.019 22.828 1.00 95.00 109 GLN A N 1
ATOM 903 C CA . GLN A 1 109 ? -14.387 0.625 22.945 1.00 95.00 109 GLN A CA 1
ATOM 904 C C . GLN A 1 109 ? -14.710 1.322 21.632 1.00 95.00 109 GLN A C 1
ATOM 906 O O . GLN A 1 109 ? -13.867 2.003 21.045 1.00 95.00 109 GLN A O 1
ATOM 911 N N . PHE A 1 110 ? -15.941 1.143 21.164 1.00 94.25 110 PHE A N 1
ATOM 912 C CA . PHE A 1 110 ? -16.383 1.674 19.882 1.00 94.25 110 PHE A CA 1
ATOM 913 C C . PHE A 1 110 ? -17.531 2.651 20.055 1.00 94.25 110 PHE A C 1
ATOM 915 O O . PHE A 1 110 ? -18.425 2.447 20.876 1.00 94.25 110 PHE A O 1
ATOM 922 N N . GLN A 1 111 ? -17.541 3.669 19.201 1.00 93.44 111 GLN A N 1
ATOM 923 C CA . GLN A 1 111 ? -18.688 4.546 19.021 1.00 93.44 111 GLN A CA 1
ATOM 924 C C . GLN A 1 111 ? -19.137 4.587 17.562 1.00 93.44 111 GLN A C 1
ATOM 926 O O . GLN A 1 111 ? -18.383 4.308 16.618 1.00 93.44 111 GLN A O 1
ATOM 931 N N . VAL A 1 112 ? -20.397 4.971 17.369 1.00 91.25 112 VAL A N 1
ATOM 932 C CA . VAL A 1 112 ? -20.904 5.332 16.048 1.00 91.25 112 VAL A CA 1
ATOM 933 C C . VAL A 1 112 ? -20.349 6.710 15.700 1.00 91.25 112 VAL A C 1
ATOM 935 O O . VAL A 1 112 ? -20.707 7.709 16.313 1.00 91.25 112 VAL A O 1
ATOM 938 N N . THR A 1 113 ? -19.455 6.749 14.716 1.00 87.31 113 THR A N 1
ATOM 939 C CA . THR A 1 113 ? -18.852 7.991 14.224 1.00 87.31 113 THR A CA 1
ATOM 940 C C . THR A 1 113 ? -19.760 8.670 13.194 1.00 87.31 113 THR A C 1
ATOM 942 O O . THR A 1 113 ? -20.376 7.975 12.376 1.00 87.31 113 THR A O 1
ATOM 945 N N . PRO A 1 114 ? -19.844 10.015 13.176 1.00 88.94 114 PRO A N 1
ATOM 946 C CA . PRO A 1 114 ? -20.485 10.743 12.083 1.00 88.94 114 PRO A CA 1
ATOM 947 C C . PRO A 1 114 ? -19.657 10.699 10.788 1.00 88.94 114 PRO A C 1
ATOM 949 O O . PRO A 1 114 ? -20.176 11.030 9.721 1.00 88.94 114 PRO A O 1
ATOM 952 N N . ASN A 1 115 ? -18.383 10.294 10.855 1.00 88.06 115 ASN A N 1
ATOM 953 C CA . ASN A 1 115 ? -17.512 10.206 9.694 1.00 88.06 115 ASN A CA 1
ATOM 954 C C . ASN A 1 115 ? -17.946 9.062 8.762 1.00 88.06 115 ASN A C 1
ATOM 956 O O . ASN A 1 115 ? -17.854 7.885 9.106 1.00 88.06 115 ASN A O 1
ATOM 960 N N . LYS A 1 116 ? -18.385 9.423 7.554 1.00 87.62 116 LYS A N 1
ATOM 961 C CA . LYS A 1 116 ? -18.746 8.484 6.478 1.00 87.62 116 LYS A CA 1
ATOM 962 C C . LYS A 1 116 ? -17.774 8.532 5.298 1.00 87.62 116 LYS A C 1
ATOM 964 O O . LYS A 1 116 ? -18.133 8.120 4.195 1.00 87.62 116 LYS A O 1
ATOM 969 N N . SER A 1 117 ? -16.572 9.064 5.514 1.00 89.94 117 SER A N 1
ATOM 970 C CA . SER A 1 117 ? -15.534 9.111 4.487 1.00 89.94 117 SER A CA 1
ATOM 971 C C . SER A 1 117 ? -15.174 7.702 4.038 1.00 89.94 117 SER A C 1
ATOM 973 O O . SER A 1 117 ? -15.064 6.776 4.842 1.00 89.94 117 SER A O 1
ATOM 975 N N . GLN A 1 118 ? -15.008 7.564 2.732 1.00 88.44 118 GLN A N 1
ATOM 976 C CA . GLN A 1 118 ? -14.628 6.320 2.092 1.00 88.44 118 GLN A CA 1
ATOM 977 C C . GLN A 1 118 ? -13.113 6.136 2.175 1.00 88.44 118 GLN A C 1
ATOM 979 O O . GLN A 1 118 ? -12.356 7.070 1.910 1.00 88.44 118 GLN A O 1
ATOM 984 N N . PHE A 1 119 ? -12.673 4.940 2.552 1.00 90.94 119 PHE A N 1
ATOM 985 C CA . PHE A 1 119 ? -11.262 4.602 2.679 1.00 90.94 119 PHE A CA 1
ATOM 986 C C . PHE A 1 119 ? -11.010 3.144 2.295 1.00 90.94 119 PHE A C 1
ATOM 988 O O . PHE A 1 119 ? -11.787 2.254 2.643 1.00 90.94 119 PHE A O 1
ATOM 995 N N . GLN A 1 120 ? -9.897 2.896 1.612 1.00 88.88 120 GLN A N 1
ATOM 996 C CA . GLN A 1 120 ? -9.432 1.558 1.269 1.00 88.88 120 GLN A CA 1
ATOM 997 C C . GLN A 1 120 ? -7.902 1.550 1.193 1.00 88.88 120 GLN A C 1
ATOM 999 O O . GLN A 1 120 ? -7.304 2.361 0.482 1.00 88.88 120 GLN A O 1
ATOM 1004 N N . GLY A 1 121 ? -7.275 0.595 1.879 1.00 91.38 121 GLY A N 1
ATOM 1005 C CA . GLY A 1 121 ? -5.882 0.229 1.654 1.00 91.38 121 GLY A CA 1
ATOM 1006 C C . GLY A 1 121 ? -5.710 -0.367 0.256 1.00 91.38 121 GLY A C 1
ATOM 1007 O O . GLY A 1 121 ? -6.271 -1.422 -0.047 1.00 91.38 121 GLY A O 1
ATOM 1008 N N . ARG A 1 122 ? -4.957 0.312 -0.612 1.00 91.38 122 ARG A N 1
ATOM 1009 C CA . ARG A 1 122 ? -4.658 -0.128 -1.977 1.00 91.38 122 ARG A CA 1
ATOM 1010 C C . ARG A 1 122 ? -3.217 0.187 -2.357 1.00 91.38 122 ARG A C 1
ATOM 1012 O O . ARG A 1 122 ? -2.669 1.222 -1.987 1.00 91.38 122 ARG A O 1
ATOM 1019 N N . TYR A 1 123 ? -2.635 -0.704 -3.149 1.00 94.06 123 TYR A N 1
ATOM 1020 C CA . TYR A 1 123 ? -1.278 -0.580 -3.671 1.00 94.06 123 TYR A CA 1
ATOM 1021 C C . TYR A 1 123 ? -1.322 -0.755 -5.184 1.00 94.06 123 TYR A C 1
ATOM 1023 O O . TYR A 1 123 ? -1.990 -1.655 -5.695 1.00 94.06 123 TYR A O 1
ATOM 1031 N N . VAL A 1 124 ? -0.655 0.143 -5.900 1.00 94.06 124 VAL A N 1
ATOM 1032 C CA . VAL A 1 124 ? -0.793 0.296 -7.348 1.00 94.06 124 VAL A CA 1
ATOM 1033 C C . VAL A 1 124 ? 0.376 -0.382 -8.045 1.00 94.06 124 VAL A C 1
ATOM 1035 O O . VAL A 1 124 ? 1.535 -0.054 -7.803 1.00 94.06 124 VAL A O 1
ATOM 1038 N N . MET A 1 125 ? 0.064 -1.317 -8.941 1.00 94.50 125 MET A N 1
ATOM 1039 C CA . MET A 1 125 ? 1.042 -1.978 -9.802 1.00 94.50 125 MET A CA 1
ATOM 1040 C C . MET A 1 125 ? 0.821 -1.553 -11.250 1.00 94.50 125 MET A C 1
ATOM 1042 O O . MET A 1 125 ? -0.230 -1.827 -11.832 1.00 94.50 125 MET A O 1
ATOM 1046 N N . THR A 1 126 ? 1.830 -0.926 -11.851 1.00 94.31 126 THR A N 1
ATOM 1047 C CA . THR A 1 126 ? 1.772 -0.499 -13.254 1.00 94.31 126 THR A CA 1
ATOM 1048 C C . THR A 1 126 ? 2.542 -1.476 -14.131 1.00 94.31 126 THR A C 1
ATOM 1050 O O . THR A 1 126 ? 3.766 -1.576 -14.053 1.00 94.31 126 THR A O 1
ATOM 1053 N N . HIS A 1 127 ? 1.822 -2.183 -15.000 1.00 94.44 127 HIS A N 1
ATOM 1054 C CA . HIS A 1 127 ? 2.423 -3.133 -15.929 1.00 94.44 127 HIS A CA 1
ATOM 1055 C C . HIS A 1 127 ? 2.862 -2.421 -17.214 1.00 94.44 127 HIS A C 1
ATOM 1057 O O . HIS A 1 127 ? 2.089 -1.625 -17.753 1.00 94.44 127 HIS A O 1
ATOM 1063 N N . PRO A 1 128 ? 4.075 -2.689 -17.729 1.00 93.50 128 PRO A N 1
ATOM 1064 C CA . PRO A 1 128 ? 4.442 -2.229 -19.059 1.00 93.50 128 PRO A CA 1
ATOM 1065 C C . PRO A 1 128 ? 3.556 -2.898 -20.129 1.00 93.50 128 PRO A C 1
ATOM 1067 O O . PRO A 1 128 ? 3.033 -3.997 -19.896 1.00 93.50 128 PRO A O 1
ATOM 1070 N N . PRO A 1 129 ? 3.368 -2.262 -21.300 1.00 91.31 129 PRO A N 1
ATOM 1071 C CA . PRO A 1 129 ? 2.626 -2.848 -22.407 1.00 91.31 129 PRO A CA 1
ATOM 1072 C C . PRO A 1 129 ? 3.174 -4.225 -22.794 1.00 91.31 129 PRO A C 1
ATOM 1074 O O . PRO A 1 129 ? 4.378 -4.411 -22.984 1.00 91.31 129 PRO A O 1
ATOM 1077 N N . ARG A 1 130 ? 2.276 -5.204 -22.939 1.00 83.81 130 ARG A N 1
ATOM 1078 C CA . ARG A 1 130 ? 2.646 -6.527 -23.452 1.00 83.81 130 ARG A CA 1
ATOM 1079 C C . ARG A 1 130 ? 2.854 -6.421 -24.962 1.00 83.81 130 ARG A C 1
ATOM 1081 O O . ARG A 1 130 ? 1.976 -5.915 -25.652 1.00 83.81 130 ARG A O 1
ATOM 1088 N N . ASN A 1 131 ? 3.977 -6.937 -25.459 1.00 84.19 131 ASN A N 1
ATOM 1089 C CA . ASN A 1 131 ? 4.313 -6.988 -26.888 1.00 84.19 131 ASN A CA 1
ATOM 1090 C C . ASN A 1 131 ? 4.384 -5.613 -27.585 1.00 84.19 131 ASN A C 1
ATOM 1092 O O . ASN A 1 131 ? 3.985 -5.492 -28.741 1.00 84.19 131 ASN A O 1
ATOM 1096 N N . ALA A 1 132 ? 4.869 -4.577 -26.897 1.00 86.69 132 ALA A N 1
ATOM 1097 C CA . ALA A 1 132 ? 5.159 -3.300 -27.544 1.00 86.69 132 ALA A CA 1
ATOM 1098 C C . ALA A 1 132 ? 6.509 -3.333 -28.267 1.00 86.69 132 ALA A C 1
ATOM 1100 O O . ALA A 1 132 ? 7.479 -3.905 -27.769 1.00 86.69 132 ALA A O 1
ATOM 1101 N N . ASP A 1 133 ? 6.558 -2.682 -29.427 1.00 89.62 133 ASP A N 1
ATOM 1102 C CA . ASP A 1 133 ? 7.809 -2.345 -30.090 1.00 89.62 133 ASP A CA 1
ATOM 1103 C C . ASP A 1 133 ? 8.328 -1.012 -29.536 1.00 89.62 133 ASP A C 1
ATOM 1105 O O . ASP A 1 133 ? 7.725 0.041 -29.748 1.00 89.62 133 ASP A O 1
ATOM 1109 N N . TYR A 1 134 ? 9.447 -1.065 -28.814 1.00 93.75 134 TYR A N 1
ATOM 1110 C CA . TYR A 1 134 ? 10.113 0.115 -28.256 1.00 93.75 134 TYR A CA 1
ATOM 1111 C C . TYR A 1 134 ? 11.130 0.732 -29.227 1.00 93.75 134 TYR A C 1
ATOM 1113 O O . TYR A 1 134 ? 11.908 1.600 -28.835 1.00 93.75 134 TYR A O 1
ATOM 1121 N N . SER A 1 135 ? 11.162 0.289 -30.488 1.00 91.25 135 SER A N 1
ATOM 1122 C CA . SER A 1 135 ? 12.132 0.762 -31.473 1.00 91.25 135 SER A CA 1
ATOM 1123 C C . SER A 1 135 ? 11.941 2.220 -31.875 1.00 91.25 135 SER A C 1
ATOM 1125 O O . SER A 1 135 ? 12.911 2.808 -32.335 1.00 91.25 135 SER A O 1
ATOM 1127 N N . CYS A 1 136 ? 10.754 2.816 -31.719 1.00 93.06 136 CYS A N 1
ATOM 1128 C CA . CYS A 1 136 ? 10.482 4.215 -32.065 1.00 93.06 136 CYS A CA 1
ATOM 1129 C C . CYS A 1 136 ? 10.953 5.195 -30.974 1.00 93.06 136 CYS A C 1
ATOM 1131 O O . CYS A 1 136 ? 11.171 4.797 -29.833 1.00 93.06 136 CYS A O 1
ATOM 1133 N N . ASP A 1 137 ? 11.080 6.485 -31.299 1.00 94.25 137 ASP A N 1
ATOM 1134 C CA . ASP A 1 137 ? 11.596 7.490 -30.352 1.00 94.25 137 ASP A CA 1
ATOM 1135 C C . ASP A 1 137 ? 10.723 7.603 -29.089 1.00 94.25 137 ASP A C 1
ATOM 1137 O O . ASP A 1 137 ? 11.241 7.549 -27.980 1.00 94.25 137 ASP A O 1
ATOM 1141 N N . ALA A 1 138 ? 9.392 7.584 -29.238 1.00 93.75 138 ALA A N 1
ATOM 1142 C CA . ALA A 1 138 ? 8.473 7.547 -28.096 1.00 93.75 138 ALA A CA 1
ATOM 1143 C C . ALA A 1 138 ? 8.632 6.278 -27.233 1.00 93.75 138 ALA A C 1
ATOM 1145 O O . ALA A 1 138 ? 8.440 6.314 -26.019 1.00 93.75 138 ALA A O 1
ATOM 1146 N N . GLY A 1 139 ? 8.988 5.148 -27.852 1.00 94.81 139 GLY A N 1
ATOM 1147 C CA . GLY A 1 139 ? 9.298 3.908 -27.146 1.00 94.81 139 GLY A CA 1
ATOM 1148 C C . GLY A 1 139 ? 10.591 4.017 -26.339 1.00 94.81 139 GLY A C 1
ATOM 1149 O O . GLY A 1 139 ? 10.654 3.518 -25.220 1.00 94.81 139 GLY A O 1
ATOM 1150 N N . GLN A 1 140 ? 11.596 4.712 -26.870 1.00 95.38 140 GLN A N 1
ATOM 1151 C CA . GLN A 1 140 ? 12.863 4.961 -26.183 1.00 95.38 140 GLN A CA 1
ATOM 1152 C C . GLN A 1 140 ? 12.694 5.898 -24.984 1.00 95.38 140 GLN A C 1
ATOM 1154 O O . GLN A 1 140 ? 13.174 5.571 -23.897 1.00 95.38 140 GLN A O 1
ATOM 1159 N N . ASP A 1 141 ? 11.945 6.989 -25.149 1.00 94.94 141 ASP A N 1
ATOM 1160 C CA . ASP A 1 141 ? 11.600 7.904 -24.053 1.00 94.94 141 ASP A CA 1
ATOM 1161 C C . ASP A 1 141 ? 10.844 7.156 -22.945 1.00 94.94 141 ASP A C 1
ATOM 1163 O O . ASP A 1 141 ? 11.201 7.226 -21.765 1.00 94.94 141 ASP A O 1
ATOM 1167 N N . TYR A 1 142 ? 9.864 6.333 -23.333 1.00 95.94 142 TYR A N 1
ATOM 1168 C CA . TYR A 1 142 ? 9.126 5.483 -22.404 1.00 95.94 142 TYR A CA 1
ATOM 1169 C C . TYR A 1 142 ? 10.037 4.544 -21.602 1.00 95.94 142 TYR A C 1
ATOM 1171 O O . TYR A 1 142 ? 9.820 4.370 -20.404 1.00 95.94 142 TYR A O 1
ATOM 1179 N N . LEU A 1 143 ? 11.050 3.925 -22.219 1.00 95.69 143 LEU A N 1
ATOM 1180 C CA . LEU A 1 143 ? 11.958 3.019 -21.507 1.00 95.69 143 LEU A CA 1
ATOM 1181 C C . LEU A 1 143 ? 12.803 3.750 -20.454 1.00 95.69 143 LEU A C 1
ATOM 1183 O O . LEU A 1 143 ? 13.000 3.220 -19.356 1.00 95.69 143 LEU A O 1
ATOM 1187 N N . GLN A 1 144 ? 13.253 4.973 -20.746 1.00 94.75 144 GLN A N 1
ATOM 1188 C CA . GLN A 1 144 ? 13.965 5.807 -19.771 1.00 94.75 144 GLN A CA 1
ATOM 1189 C C . GLN A 1 144 ? 13.052 6.190 -18.596 1.00 94.75 144 GLN A C 1
ATOM 1191 O O . GLN A 1 144 ? 13.442 6.100 -17.425 1.00 94.75 144 GLN A O 1
ATOM 1196 N N . GLU A 1 145 ? 11.808 6.573 -18.887 1.00 96.12 145 GLU A N 1
ATOM 1197 C CA . GLU A 1 145 ? 10.800 6.860 -17.865 1.00 96.12 145 GLU A CA 1
ATOM 1198 C C . GLU A 1 145 ? 10.447 5.622 -17.036 1.00 96.12 145 GLU A C 1
ATOM 1200 O O . GLU A 1 145 ? 10.314 5.718 -15.813 1.00 96.12 145 GLU A O 1
ATOM 1205 N N . LEU A 1 146 ? 10.335 4.455 -17.673 1.00 96.38 146 LEU A N 1
ATOM 1206 C CA . LEU A 1 146 ? 10.045 3.178 -17.028 1.00 96.38 146 LEU A CA 1
ATOM 1207 C C . LEU A 1 146 ? 11.123 2.824 -16.004 1.00 96.38 146 LEU A C 1
ATOM 1209 O O . LEU A 1 146 ? 10.786 2.483 -14.870 1.00 96.38 146 LEU A O 1
ATOM 1213 N N . GLU A 1 147 ? 12.403 2.934 -16.363 1.00 96.44 147 GLU A N 1
ATOM 1214 C CA . GLU A 1 147 ? 13.506 2.662 -15.437 1.00 96.44 147 GLU A CA 1
ATOM 1215 C C . GLU A 1 147 ? 13.457 3.608 -14.225 1.00 96.44 147 GLU A C 1
ATOM 1217 O O . GLU A 1 147 ? 13.534 3.171 -13.071 1.00 96.44 147 GLU A O 1
ATOM 1222 N N . ASN A 1 148 ? 13.248 4.906 -14.466 1.00 96.50 148 ASN A N 1
ATOM 1223 C CA . ASN A 1 148 ? 13.112 5.906 -13.406 1.00 96.50 148 ASN A CA 1
ATOM 1224 C C . ASN A 1 148 ? 11.892 5.648 -12.512 1.00 96.50 148 ASN A C 1
ATOM 1226 O O . ASN A 1 148 ? 11.975 5.794 -11.289 1.00 96.50 148 ASN A O 1
ATOM 1230 N N . ARG A 1 149 ? 10.764 5.233 -13.093 1.00 97.44 149 ARG A N 1
ATOM 1231 C CA . ARG A 1 149 ? 9.562 4.850 -12.347 1.00 97.44 149 ARG A CA 1
ATOM 1232 C C . ARG A 1 149 ? 9.825 3.628 -11.474 1.00 97.44 149 ARG A C 1
ATOM 1234 O O . ARG A 1 149 ? 9.492 3.654 -10.294 1.00 97.44 149 ARG A O 1
ATOM 1241 N N . ARG A 1 150 ? 10.483 2.598 -12.009 1.00 97.62 150 ARG A N 1
ATOM 1242 C CA . ARG A 1 150 ? 10.802 1.369 -11.269 1.00 97.62 150 ARG A CA 1
ATOM 1243 C C . ARG A 1 150 ? 11.765 1.604 -10.112 1.00 97.62 150 ARG A C 1
ATOM 1245 O O . ARG A 1 150 ? 11.605 0.978 -9.068 1.00 97.62 150 ARG A O 1
ATOM 1252 N N . LYS A 1 151 ? 12.714 2.538 -10.244 1.00 97.19 151 LYS A N 1
ATOM 1253 C CA . LYS A 1 151 ? 13.546 2.994 -9.112 1.00 97.19 151 LYS A CA 1
ATOM 1254 C C . LYS A 1 151 ? 12.675 3.555 -7.985 1.00 97.19 151 LYS A C 1
ATOM 1256 O O . LYS A 1 151 ? 12.803 3.108 -6.850 1.00 97.19 151 LYS A O 1
ATOM 1261 N N . LYS A 1 152 ? 11.731 4.447 -8.312 1.00 97.44 152 LYS A N 1
ATOM 1262 C CA . LYS A 1 152 ? 10.789 5.022 -7.334 1.00 97.44 152 LYS A CA 1
ATOM 1263 C C . LYS A 1 152 ? 9.893 3.961 -6.691 1.00 97.44 152 LYS A C 1
ATOM 1265 O O . LYS A 1 152 ? 9.733 3.973 -5.481 1.00 97.44 152 LYS A O 1
ATOM 1270 N N . GLU A 1 153 ? 9.349 3.026 -7.469 1.00 97.56 153 GLU A N 1
ATOM 1271 C CA . GLU A 1 153 ? 8.533 1.915 -6.947 1.00 97.56 153 GLU A CA 1
ATOM 1272 C C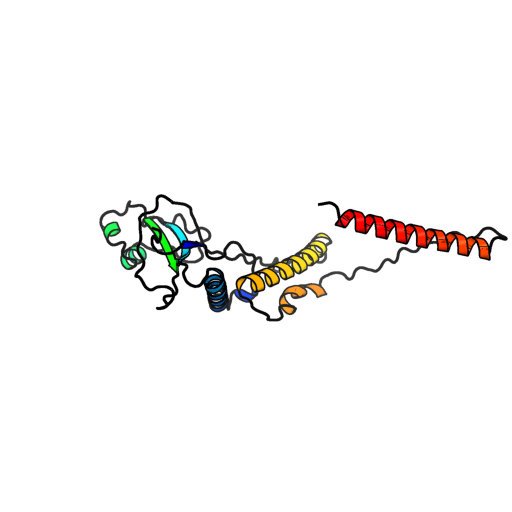 . GLU A 1 153 ? 9.322 1.055 -5.944 1.00 97.56 153 GLU A C 1
ATOM 1274 O O . GLU A 1 153 ? 8.801 0.657 -4.902 1.00 97.56 153 GLU A O 1
ATOM 1279 N N . VAL A 1 154 ? 10.599 0.783 -6.226 1.00 97.50 154 VAL A N 1
ATOM 1280 C CA . VAL A 1 154 ? 11.483 0.055 -5.306 1.00 97.50 154 VAL A CA 1
ATOM 1281 C C . VAL A 1 154 ? 11.779 0.876 -4.049 1.00 97.50 154 VAL A C 1
ATOM 1283 O O . VAL A 1 154 ? 11.789 0.318 -2.953 1.00 97.50 154 VAL A O 1
ATOM 1286 N N . ASP A 1 155 ? 11.999 2.183 -4.169 1.00 97.06 155 ASP A N 1
ATOM 1287 C CA . ASP A 1 155 ? 12.209 3.053 -3.008 1.00 97.06 155 ASP A CA 1
ATOM 1288 C C . ASP A 1 155 ? 10.953 3.155 -2.129 1.00 97.06 155 ASP A C 1
ATOM 1290 O O . ASP A 1 155 ? 11.063 3.069 -0.905 1.00 97.06 155 ASP A O 1
ATOM 1294 N N . GLU A 1 156 ? 9.758 3.214 -2.724 1.00 97.06 156 GLU A N 1
ATOM 1295 C CA . GLU A 1 156 ? 8.482 3.126 -2.000 1.00 97.06 156 GLU A CA 1
ATOM 1296 C C . GLU A 1 156 ? 8.333 1.772 -1.294 1.00 97.06 156 GLU A C 1
ATOM 1298 O O . GLU A 1 156 ? 7.989 1.729 -0.114 1.00 97.06 156 GLU A O 1
ATOM 1303 N N . LEU A 1 157 ? 8.668 0.655 -1.953 1.00 97.25 157 LEU A N 1
ATOM 1304 C CA . LEU A 1 157 ? 8.662 -0.668 -1.317 1.00 97.25 157 LEU A CA 1
ATOM 1305 C C . LEU A 1 157 ? 9.549 -0.692 -0.063 1.00 97.25 157 LEU A C 1
ATOM 1307 O O . LEU A 1 157 ? 9.120 -1.175 0.988 1.00 97.25 157 LEU A O 1
ATOM 1311 N N . ARG A 1 158 ? 10.761 -0.132 -0.139 1.00 97.19 158 ARG A N 1
ATOM 1312 C CA . ARG A 1 158 ? 11.684 -0.010 1.006 1.00 97.19 158 ARG A CA 1
ATOM 1313 C C . ARG A 1 158 ? 11.114 0.901 2.093 1.00 97.19 158 ARG A C 1
ATOM 1315 O O . ARG A 1 158 ? 11.213 0.591 3.285 1.00 97.19 158 ARG A O 1
ATOM 1322 N N . ALA A 1 159 ? 10.504 2.016 1.703 1.00 96.69 159 ALA A N 1
ATOM 1323 C CA . ALA A 1 159 ? 9.868 2.953 2.621 1.00 96.69 159 ALA A CA 1
ATOM 1324 C C . ALA A 1 159 ? 8.686 2.313 3.363 1.00 96.69 159 ALA A C 1
ATOM 1326 O O . ALA A 1 159 ? 8.535 2.552 4.559 1.00 96.69 159 ALA A O 1
ATOM 1327 N N . LEU A 1 160 ? 7.929 1.436 2.710 1.00 97.31 160 LEU A N 1
ATOM 1328 C CA . LEU A 1 160 ? 6.778 0.750 3.295 1.00 97.31 160 LEU A CA 1
ATOM 1329 C C . LEU A 1 160 ? 7.153 -0.444 4.173 1.00 97.31 160 LEU A C 1
ATOM 1331 O O . LEU A 1 160 ? 6.609 -0.586 5.256 1.00 97.31 160 LEU A O 1
ATOM 1335 N N . THR A 1 161 ? 8.091 -1.282 3.733 1.00 97.75 161 THR A N 1
ATOM 1336 C CA . THR A 1 161 ? 8.364 -2.590 4.371 1.00 97.75 161 THR A CA 1
ATOM 1337 C C . THR A 1 161 ? 9.703 -2.654 5.098 1.00 97.75 161 THR A C 1
ATOM 1339 O O . THR A 1 161 ? 9.911 -3.482 5.973 1.00 97.75 161 THR A O 1
ATOM 1342 N N . GLY A 1 162 ? 10.654 -1.788 4.739 1.00 96.56 162 GLY A N 1
ATOM 1343 C CA . GLY A 1 162 ? 12.040 -1.904 5.200 1.00 96.56 162 GLY A CA 1
ATOM 1344 C C . GLY A 1 162 ? 12.859 -2.988 4.489 1.00 96.56 162 GLY A C 1
ATOM 1345 O O . GLY A 1 162 ? 14.001 -3.222 4.888 1.00 96.56 162 GLY A O 1
ATOM 1346 N N . TRP A 1 163 ? 12.329 -3.622 3.435 1.00 96.50 163 TRP A N 1
ATOM 1347 C CA . TRP A 1 163 ? 13.063 -4.612 2.643 1.00 96.50 163 TRP A CA 1
ATOM 1348 C C . TRP A 1 163 ? 14.354 -4.034 2.061 1.00 96.50 163 TRP A C 1
ATOM 1350 O O . TRP A 1 163 ? 14.398 -2.880 1.646 1.00 96.50 163 TRP A O 1
ATOM 1360 N N . LYS A 1 164 ? 15.417 -4.843 2.014 1.00 92.81 164 LYS A N 1
ATOM 1361 C CA . LYS A 1 164 ? 16.747 -4.435 1.513 1.00 92.81 164 LYS A CA 1
ATOM 1362 C C . LYS A 1 164 ? 17.219 -5.244 0.306 1.00 92.81 164 LYS A C 1
ATOM 1364 O O . LYS A 1 164 ? 18.355 -5.078 -0.131 1.00 92.81 164 LYS A O 1
ATOM 1369 N N . GLU A 1 165 ? 16.369 -6.122 -0.216 1.00 84.75 165 GLU A N 1
ATOM 1370 C CA . GLU A 1 165 ? 16.706 -6.975 -1.351 1.00 84.75 165 GLU A CA 1
ATOM 1371 C C . GLU A 1 165 ? 17.095 -6.145 -2.581 1.00 84.75 165 GLU A C 1
ATOM 1373 O O . GLU A 1 165 ? 16.574 -5.050 -2.834 1.00 84.75 165 GLU A O 1
ATOM 1378 N N . SER A 1 166 ? 18.039 -6.681 -3.354 1.00 90.12 166 SER A N 1
ATOM 1379 C CA . SER A 1 166 ? 18.422 -6.086 -4.626 1.00 90.12 166 SER A CA 1
ATOM 1380 C C . SER A 1 166 ? 17.283 -6.253 -5.629 1.00 90.12 166 SER A C 1
ATOM 1382 O O . SER A 1 166 ? 16.907 -7.370 -5.970 1.00 90.12 166 SER A O 1
ATOM 1384 N N . ALA A 1 167 ? 16.765 -5.132 -6.128 1.00 94.56 167 ALA A N 1
ATOM 1385 C CA . ALA A 1 167 ? 15.746 -5.091 -7.174 1.00 94.56 167 ALA A CA 1
ATOM 1386 C C . ALA A 1 167 ? 16.336 -4.686 -8.538 1.00 94.56 167 ALA A C 1
ATOM 1388 O O . ALA A 1 167 ? 15.620 -4.204 -9.412 1.00 94.56 167 ALA A O 1
ATOM 1389 N N . THR A 1 168 ? 17.650 -4.856 -8.729 1.00 95.56 168 THR A N 1
ATOM 1390 C CA . THR A 1 168 ? 18.359 -4.480 -9.964 1.00 95.56 168 THR A CA 1
ATOM 1391 C C . THR A 1 168 ? 17.757 -5.161 -11.193 1.00 95.56 168 THR A C 1
ATOM 1393 O O . THR A 1 168 ? 17.533 -4.500 -12.201 1.00 95.56 168 THR A O 1
ATOM 1396 N N . SER A 1 169 ? 17.424 -6.452 -11.105 1.00 96.12 169 SER A N 1
ATOM 1397 C CA . SER A 1 169 ? 16.788 -7.185 -12.210 1.00 96.12 169 SER A CA 1
ATOM 1398 C C . SER A 1 169 ? 15.438 -6.587 -12.611 1.00 96.12 169 SER A C 1
ATOM 1400 O O . SER A 1 169 ? 15.139 -6.502 -13.795 1.00 96.12 169 SER A O 1
ATOM 1402 N N . TYR A 1 170 ? 14.650 -6.126 -11.636 1.00 96.19 170 TYR A N 1
ATOM 1403 C CA . TYR A 1 170 ? 13.388 -5.441 -11.887 1.00 96.19 170 TYR A CA 1
ATOM 1404 C C . TYR A 1 170 ? 13.610 -4.067 -12.522 1.00 96.19 170 TYR A C 1
ATOM 1406 O O . TYR A 1 170 ? 13.005 -3.753 -13.541 1.00 96.19 170 TYR A O 1
ATOM 1414 N N . ILE A 1 171 ? 14.492 -3.246 -11.949 1.00 96.75 171 ILE A N 1
ATOM 1415 C CA . ILE A 1 171 ? 14.728 -1.874 -12.419 1.00 96.75 171 ILE A CA 1
ATOM 1416 C C . ILE A 1 171 ? 15.222 -1.873 -13.868 1.00 96.75 171 ILE A C 1
ATOM 1418 O O . ILE A 1 171 ? 14.682 -1.140 -14.692 1.00 96.75 171 ILE A O 1
ATOM 1422 N N . TYR A 1 172 ? 16.192 -2.731 -14.182 1.00 96.25 172 TYR A N 1
ATOM 1423 C CA . TYR A 1 172 ? 16.903 -2.727 -15.461 1.00 96.25 172 TYR A CA 1
ATOM 1424 C C . TYR A 1 172 ? 16.428 -3.803 -16.450 1.00 96.25 172 TYR A C 1
ATOM 1426 O O . TYR A 1 172 ? 17.125 -4.064 -17.429 1.00 96.25 172 TYR A O 1
ATOM 1434 N N . GLU A 1 173 ? 15.258 -4.416 -16.240 1.00 95.06 173 GLU A N 1
ATOM 1435 C CA . GLU A 1 173 ? 14.704 -5.480 -17.106 1.00 95.06 173 GLU A CA 1
ATOM 1436 C C . GLU A 1 173 ? 14.704 -5.111 -18.604 1.00 95.06 173 GLU A C 1
ATOM 1438 O O . GLU A 1 173 ? 14.973 -5.962 -19.446 1.00 95.06 173 GLU A O 1
ATOM 1443 N N . TYR A 1 174 ? 14.444 -3.838 -18.931 1.00 93.31 174 TYR A N 1
ATOM 1444 C CA . TYR A 1 174 ? 14.362 -3.327 -20.308 1.00 93.31 174 TYR A CA 1
ATOM 1445 C C . TYR A 1 174 ? 15.585 -2.504 -20.742 1.00 93.31 174 TYR A C 1
ATOM 1447 O O . TYR A 1 174 ? 15.605 -1.964 -21.845 1.00 93.31 174 TYR A O 1
ATOM 1455 N N . SER A 1 175 ? 16.615 -2.401 -19.897 1.00 92.94 175 SER A N 1
ATOM 1456 C CA . SER A 1 175 ? 17.797 -1.560 -20.158 1.00 92.94 175 SER A CA 1
ATOM 1457 C C . SER A 1 175 ? 18.517 -1.907 -21.466 1.00 92.94 175 SER A C 1
ATOM 1459 O O . SER A 1 175 ? 19.034 -1.027 -22.144 1.00 92.94 175 SER A O 1
ATOM 1461 N N . ASN A 1 176 ? 18.498 -3.178 -21.871 1.00 92.31 176 ASN A N 1
ATOM 1462 C CA . ASN A 1 176 ? 19.102 -3.653 -23.118 1.00 92.31 176 ASN A CA 1
ATOM 1463 C C . ASN A 1 176 ? 18.362 -3.203 -24.392 1.00 92.31 176 ASN A C 1
ATOM 1465 O O . ASN A 1 176 ? 18.912 -3.329 -25.483 1.00 92.31 176 ASN A O 1
ATOM 1469 N N . GLN A 1 177 ? 17.126 -2.716 -24.266 1.00 91.94 177 GLN A N 1
ATOM 1470 C CA . GLN A 1 177 ? 16.309 -2.196 -25.368 1.00 91.94 177 GLN A CA 1
ATOM 1471 C C . GLN A 1 177 ? 16.443 -0.676 -25.522 1.00 91.94 177 GLN A C 1
ATOM 1473 O O . GLN A 1 177 ? 15.948 -0.111 -26.501 1.00 91.94 177 GLN A O 1
ATOM 1478 N N . ILE A 1 178 ? 17.122 -0.017 -24.578 1.00 92.69 178 ILE A N 1
ATOM 1479 C CA . ILE A 1 178 ? 17.458 1.399 -24.669 1.00 92.69 178 ILE A CA 1
ATOM 1480 C C . ILE A 1 178 ? 18.603 1.543 -25.675 1.00 92.69 178 ILE A C 1
ATOM 1482 O O . ILE A 1 178 ? 19.654 0.910 -25.550 1.00 92.69 178 ILE A O 1
ATOM 1486 N N . ARG A 1 179 ? 18.405 2.377 -26.697 1.00 90.62 179 ARG A N 1
ATOM 1487 C CA . ARG A 1 179 ? 19.444 2.735 -27.659 1.00 90.62 179 ARG A CA 1
ATOM 1488 C C . ARG A 1 179 ? 20.604 3.351 -26.882 1.00 90.62 179 ARG A C 1
ATOM 1490 O O . ARG A 1 179 ? 20.414 4.312 -26.141 1.00 90.62 179 ARG A O 1
ATOM 1497 N N . SER A 1 180 ? 21.812 2.829 -27.090 1.00 79.38 180 SER A N 1
ATOM 1498 C CA . SER A 1 180 ? 23.021 3.534 -26.666 1.00 79.38 180 SER A CA 1
ATOM 1499 C C . SER A 1 180 ? 22.970 4.926 -27.281 1.00 79.38 180 SER A C 1
ATOM 1501 O O . SER A 1 180 ? 22.861 5.034 -28.507 1.00 79.38 180 SER A O 1
ATOM 1503 N N . GLU A 1 181 ? 23.062 5.976 -26.462 1.00 63.66 181 GLU A N 1
ATOM 1504 C CA . GLU A 1 181 ? 23.365 7.301 -26.990 1.00 63.66 181 GLU A CA 1
ATOM 1505 C C . GLU A 1 181 ? 24.612 7.136 -27.861 1.00 63.66 181 GLU A C 1
ATOM 1507 O O . GLU A 1 181 ? 25.670 6.688 -27.402 1.00 63.66 181 GLU A O 1
ATOM 1512 N N . LYS A 1 182 ? 24.480 7.409 -29.164 1.00 46.03 182 LYS A N 1
ATOM 1513 C CA . LYS A 1 182 ? 25.662 7.711 -29.956 1.00 46.03 182 LYS A CA 1
ATOM 1514 C C . LYS A 1 182 ? 26.220 8.952 -29.287 1.00 46.03 182 LYS A C 1
ATOM 1516 O O . LYS A 1 182 ? 25.593 10.002 -29.356 1.00 46.03 182 LYS A O 1
ATOM 1521 N N . ASN A 1 183 ? 27.362 8.811 -28.621 1.00 45.91 183 ASN A N 1
ATOM 1522 C CA . ASN A 1 183 ? 28.206 9.936 -28.254 1.00 45.91 183 ASN A CA 1
ATOM 1523 C C . ASN A 1 183 ? 28.586 10.658 -29.553 1.00 45.91 183 ASN A C 1
ATOM 1525 O O . ASN A 1 183 ? 29.665 10.447 -30.105 1.00 45.91 183 ASN A O 1
ATOM 1529 N N . GLU A 1 184 ? 27.688 11.484 -30.077 1.00 44.03 184 GLU A N 1
ATOM 1530 C CA . GLU A 1 184 ? 28.032 12.537 -31.008 1.00 44.03 184 GLU A CA 1
ATOM 1531 C C . GLU A 1 184 ? 28.791 13.556 -30.170 1.00 44.03 184 GLU A C 1
ATOM 1533 O O . GLU A 1 184 ? 28.245 14.533 -29.667 1.00 44.03 184 GLU A O 1
ATOM 1538 N N . THR A 1 185 ? 30.077 13.279 -29.939 1.00 44.31 185 THR A N 1
ATOM 1539 C CA . THR A 1 185 ? 31.000 14.310 -29.486 1.00 44.31 185 THR A CA 1
ATOM 1540 C C . THR A 1 185 ? 30.835 15.469 -30.464 1.00 44.31 185 THR A C 1
ATOM 1542 O O . THR A 1 185 ? 31.080 15.251 -31.659 1.00 44.31 185 THR A O 1
ATOM 1545 N N . PRO A 1 186 ? 30.404 16.666 -30.027 1.00 41.69 186 PRO A N 1
ATOM 1546 C CA . PRO A 1 186 ? 30.329 17.795 -30.932 1.00 41.69 186 PRO A CA 1
ATOM 1547 C C . PRO A 1 186 ? 31.730 17.981 -31.507 1.00 41.69 186 PRO A C 1
ATOM 1549 O O . PRO A 1 186 ? 32.699 18.146 -30.763 1.00 41.69 186 PRO A O 1
ATOM 1552 N N . ILE A 1 187 ? 31.858 17.885 -32.830 1.00 46.16 187 ILE A N 1
ATOM 1553 C CA . ILE A 1 187 ? 33.110 18.205 -33.507 1.00 46.16 187 ILE A CA 1
ATOM 1554 C C . ILE A 1 187 ? 33.298 19.710 -33.317 1.00 46.16 187 ILE A C 1
ATOM 1556 O O . ILE A 1 187 ? 32.739 20.522 -34.051 1.00 46.16 187 ILE A O 1
ATOM 1560 N N . ILE A 1 188 ? 34.045 20.092 -32.283 1.00 54.47 188 ILE A N 1
ATOM 1561 C CA . ILE A 1 188 ? 34.462 21.475 -32.074 1.00 54.47 188 ILE A CA 1
ATOM 1562 C C . ILE A 1 188 ? 35.520 21.764 -33.140 1.00 54.47 188 ILE A C 1
ATOM 1564 O O . ILE A 1 188 ? 36.684 21.384 -33.009 1.00 54.47 188 ILE A O 1
ATOM 1568 N N . VAL A 1 189 ? 35.101 22.400 -34.234 1.00 50.50 189 VAL A N 1
ATOM 1569 C CA . VAL A 1 189 ? 36.014 22.914 -35.258 1.00 50.50 189 VAL A CA 1
ATOM 1570 C C . VAL A 1 189 ? 36.680 24.164 -34.691 1.00 50.50 189 VAL A C 1
ATOM 1572 O O . VAL A 1 189 ? 36.069 25.228 -34.606 1.00 50.50 189 VAL A O 1
ATOM 1575 N N . TRP A 1 190 ? 37.934 24.032 -34.266 1.00 53.72 190 TRP A N 1
ATOM 1576 C CA . TRP A 1 190 ? 38.716 25.162 -33.774 1.00 53.72 190 TRP A CA 1
ATOM 1577 C C . TRP A 1 190 ? 39.077 26.100 -34.938 1.00 53.72 190 TRP A C 1
ATOM 1579 O O . TRP A 1 190 ? 39.608 25.627 -35.948 1.00 53.72 190 TRP A O 1
ATOM 1589 N N . PRO A 1 191 ? 38.834 27.420 -34.832 1.00 58.41 191 PRO A N 1
ATOM 1590 C CA . PRO A 1 191 ? 39.281 28.364 -35.847 1.00 58.41 191 PRO A CA 1
ATOM 1591 C C . PRO A 1 191 ? 40.814 28.360 -35.912 1.00 58.41 191 PRO A C 1
ATOM 1593 O O . PRO A 1 191 ? 41.498 28.459 -34.893 1.00 58.41 191 PRO A O 1
ATOM 1596 N N . SER A 1 192 ? 41.367 28.234 -37.119 1.00 62.28 192 SER A N 1
ATOM 1597 C CA . SER A 1 192 ? 42.815 28.262 -37.334 1.00 62.28 192 SER A CA 1
ATOM 1598 C C . SER A 1 192 ? 43.400 29.621 -36.941 1.00 62.28 192 SER A C 1
ATOM 1600 O O . SER A 1 192 ? 42.872 30.659 -37.344 1.00 62.28 192 SER A O 1
ATOM 1602 N N . ALA A 1 193 ? 44.509 29.614 -36.196 1.00 64.50 193 ALA A N 1
ATOM 1603 C CA . ALA A 1 193 ? 45.171 30.829 -35.731 1.00 64.50 193 ALA A CA 1
ATOM 1604 C C . ALA A 1 193 ? 45.632 31.727 -36.905 1.00 64.50 193 ALA A C 1
ATOM 1606 O O . ALA A 1 193 ? 46.161 31.216 -37.900 1.00 64.50 193 ALA A O 1
ATOM 1607 N N . PRO A 1 194 ? 45.503 33.064 -36.796 1.00 64.94 194 PRO A N 1
ATOM 1608 C CA . PRO A 1 194 ? 46.081 33.997 -37.761 1.00 64.94 194 PRO A CA 1
ATOM 1609 C C . PRO A 1 194 ? 47.605 33.815 -37.876 1.00 64.94 194 PRO A C 1
ATOM 1611 O O . PRO A 1 194 ? 48.293 33.563 -36.881 1.00 64.94 194 PRO A O 1
ATOM 1614 N N . LYS A 1 195 ? 48.160 33.964 -39.089 1.00 55.56 195 LYS A N 1
ATOM 1615 C CA . LYS A 1 195 ? 49.610 33.830 -39.332 1.00 55.56 195 LYS A CA 1
ATOM 1616 C C . LYS A 1 195 ? 50.400 34.796 -38.434 1.00 55.56 195 LYS A C 1
ATOM 1618 O O . LYS A 1 195 ? 50.223 36.004 -38.524 1.00 55.56 195 LYS A O 1
ATOM 1623 N N . GLY A 1 196 ? 51.290 34.245 -37.601 1.00 61.81 196 GLY A N 1
ATOM 1624 C CA . GLY A 1 196 ? 52.193 34.996 -36.715 1.00 61.81 196 GLY A CA 1
ATOM 1625 C C . GLY A 1 196 ? 51.826 34.991 -35.225 1.00 61.81 196 GLY A C 1
ATOM 1626 O O . GLY A 1 196 ? 52.585 35.523 -34.424 1.00 61.81 196 GLY A O 1
ATOM 1627 N N . TRP A 1 197 ? 50.702 34.382 -34.828 1.00 52.31 197 TRP A N 1
ATOM 1628 C CA . TRP A 1 197 ? 50.166 34.425 -33.454 1.00 52.31 197 TRP A CA 1
ATOM 1629 C C . TRP A 1 197 ? 50.142 33.052 -32.752 1.00 52.31 197 TRP A C 1
ATOM 1631 O O . TRP A 1 197 ? 49.205 32.727 -32.032 1.00 52.31 197 TRP A O 1
ATOM 1641 N N . GLY A 1 198 ? 51.169 32.220 -32.948 1.00 61.00 198 GLY A N 1
ATOM 1642 C CA . GLY A 1 198 ? 51.163 30.822 -32.484 1.00 61.00 198 GLY A CA 1
ATOM 1643 C C . GLY A 1 198 ? 50.891 30.643 -30.981 1.00 61.00 198 GLY A C 1
ATOM 1644 O O . GLY A 1 198 ? 49.893 30.040 -30.600 1.00 61.00 198 GLY A O 1
ATOM 1645 N N . LEU A 1 199 ? 51.756 31.181 -30.115 1.00 58.09 199 LEU A N 1
ATOM 1646 C CA . LEU A 1 199 ? 51.655 30.961 -28.662 1.00 58.09 199 LEU A CA 1
ATOM 1647 C C . LEU A 1 199 ? 50.590 31.839 -27.982 1.00 58.09 199 LEU A C 1
ATOM 1649 O O . LEU A 1 199 ? 49.900 31.375 -27.078 1.00 58.09 199 LEU A O 1
ATOM 1653 N N . ALA A 1 200 ? 50.413 33.085 -28.432 1.00 59.16 200 ALA A N 1
ATOM 1654 C CA . ALA A 1 200 ? 49.460 34.019 -27.826 1.00 59.16 200 ALA A CA 1
ATOM 1655 C C . ALA A 1 200 ? 47.994 33.597 -28.039 1.00 59.16 200 ALA A C 1
ATOM 1657 O O . ALA A 1 200 ? 47.167 33.765 -27.143 1.00 59.16 200 ALA A O 1
ATOM 1658 N N . PHE A 1 201 ? 47.673 33.004 -29.195 1.00 62.53 201 PHE A N 1
ATOM 1659 C CA . PHE A 1 201 ? 46.316 32.553 -29.511 1.00 62.53 201 PHE A CA 1
ATOM 1660 C C . PHE A 1 201 ? 45.901 31.340 -28.665 1.00 62.53 201 PHE A C 1
ATOM 1662 O O . PHE A 1 201 ? 44.782 31.296 -28.162 1.00 62.53 201 PHE A O 1
ATOM 1669 N N . ILE A 1 202 ? 46.822 30.398 -28.423 1.00 61.44 202 ILE A N 1
ATOM 1670 C CA . ILE A 1 202 ? 46.572 29.216 -27.580 1.00 61.44 202 ILE A CA 1
ATOM 1671 C C . ILE A 1 202 ? 46.287 29.627 -26.127 1.00 61.44 202 ILE A C 1
ATOM 1673 O O . ILE A 1 202 ? 45.345 29.121 -25.518 1.00 61.44 202 ILE A O 1
ATOM 1677 N N . VAL A 1 203 ? 47.051 30.582 -25.583 1.00 60.97 203 VAL A N 1
ATOM 1678 C CA . VAL A 1 203 ? 46.858 31.076 -24.207 1.00 60.97 203 VAL A CA 1
ATOM 1679 C C . VAL A 1 203 ? 45.531 31.828 -24.059 1.00 60.97 203 VAL A C 1
ATOM 1681 O O . VAL A 1 203 ? 44.810 31.605 -23.088 1.00 60.97 203 VAL A O 1
ATOM 1684 N N . LEU A 1 204 ? 45.163 32.671 -25.030 1.00 60.91 204 LEU A N 1
ATOM 1685 C CA . LEU A 1 204 ? 43.886 33.397 -25.016 1.00 60.91 204 LEU A CA 1
ATOM 1686 C C . LEU A 1 204 ? 42.677 32.454 -25.062 1.00 60.91 204 LEU A C 1
ATOM 1688 O O . LEU A 1 204 ? 41.725 32.628 -24.299 1.00 60.91 204 LEU A O 1
ATOM 1692 N N . VAL A 1 205 ? 42.734 31.424 -25.906 1.00 63.00 205 VAL A N 1
ATOM 1693 C CA . VAL A 1 205 ? 41.677 30.411 -26.001 1.00 63.00 205 VAL A CA 1
ATOM 1694 C C . VAL A 1 205 ? 41.572 29.606 -24.701 1.00 63.00 205 VAL A C 1
ATOM 1696 O O . VAL A 1 205 ? 40.467 29.444 -24.180 1.00 63.00 205 VAL A O 1
ATOM 1699 N N . ALA A 1 206 ? 42.698 29.187 -24.117 1.00 61.97 206 ALA A N 1
ATOM 1700 C CA . ALA A 1 206 ? 42.712 28.460 -22.847 1.00 61.97 206 ALA A CA 1
ATOM 1701 C C . ALA A 1 206 ? 42.115 29.283 -21.690 1.00 61.97 206 ALA A C 1
ATOM 1703 O O . ALA A 1 206 ? 41.311 28.761 -20.917 1.00 61.97 206 ALA A O 1
ATOM 1704 N N . MET A 1 207 ? 42.428 30.581 -21.601 1.00 58.16 207 MET A N 1
ATOM 1705 C CA . MET A 1 207 ? 41.843 31.450 -20.571 1.00 58.16 207 MET A CA 1
ATOM 1706 C C . MET A 1 207 ? 40.338 31.679 -20.770 1.00 58.16 207 MET A C 1
ATOM 1708 O O . MET A 1 207 ? 39.597 31.729 -19.788 1.00 58.16 207 MET A O 1
ATOM 1712 N N . SER A 1 208 ? 39.859 31.753 -22.018 1.00 60.72 208 SER A N 1
ATOM 1713 C CA . SER A 1 208 ? 38.421 31.885 -22.300 1.00 60.72 208 SER A CA 1
ATOM 1714 C C . SER A 1 208 ? 37.623 30.631 -21.917 1.00 60.72 208 SER A C 1
ATOM 1716 O O . SER A 1 208 ? 36.559 30.741 -21.307 1.00 60.72 208 SER A O 1
ATOM 1718 N N . ALA A 1 209 ? 38.165 29.436 -22.178 1.00 58.41 209 ALA A N 1
ATOM 1719 C CA . ALA A 1 209 ? 37.520 28.169 -21.840 1.00 58.41 209 ALA A CA 1
ATOM 1720 C C . ALA A 1 209 ? 37.407 27.970 -20.320 1.00 58.41 209 ALA A C 1
ATOM 1722 O O . ALA A 1 209 ? 36.356 27.559 -19.822 1.00 58.41 209 ALA A O 1
ATOM 1723 N N . VAL A 1 210 ? 38.450 28.331 -19.564 1.00 60.84 210 VAL A N 1
ATOM 1724 C CA . VAL A 1 210 ? 38.415 28.302 -18.092 1.00 60.84 210 VAL A CA 1
ATOM 1725 C C . VAL A 1 210 ? 37.390 29.305 -17.556 1.00 60.84 210 VAL A C 1
ATOM 1727 O O . VAL A 1 210 ? 36.607 28.959 -16.675 1.00 60.84 210 VAL A O 1
ATOM 1730 N N . GLY A 1 211 ? 37.320 30.511 -18.130 1.00 61.47 211 GLY A N 1
ATOM 1731 C CA . GLY A 1 211 ? 36.335 31.525 -17.740 1.00 61.47 211 GLY A CA 1
ATOM 1732 C C . GLY A 1 211 ? 34.884 31.074 -17.945 1.00 61.47 211 GLY A C 1
ATOM 1733 O O . GLY A 1 211 ? 34.062 31.231 -17.044 1.00 61.47 211 GLY A O 1
ATOM 1734 N N . ILE A 1 212 ? 34.581 30.446 -19.085 1.00 61.53 212 ILE A N 1
ATOM 1735 C CA . ILE A 1 212 ? 33.247 29.896 -19.387 1.00 61.53 212 ILE A CA 1
ATOM 1736 C C . ILE A 1 212 ? 32.906 28.737 -18.441 1.00 61.53 212 ILE A C 1
ATOM 1738 O O . ILE A 1 212 ? 31.785 28.666 -17.944 1.00 61.53 212 ILE A O 1
ATOM 1742 N N . SER A 1 213 ? 33.874 27.870 -18.135 1.00 56.28 213 SER A N 1
ATOM 1743 C CA . SER A 1 213 ? 33.692 26.739 -17.211 1.00 56.28 213 SER A CA 1
ATOM 1744 C C . SER A 1 213 ? 33.366 27.205 -15.788 1.00 56.28 213 SER A C 1
ATOM 1746 O O . SER A 1 213 ? 32.467 26.667 -15.142 1.00 56.28 213 SER A O 1
ATOM 1748 N N . VAL A 1 214 ? 34.068 28.238 -15.309 1.00 68.50 214 VAL A N 1
ATOM 1749 C CA . VAL A 1 214 ? 33.835 28.848 -13.991 1.00 68.50 214 VAL A CA 1
ATOM 1750 C C . VAL A 1 214 ? 32.484 29.567 -13.954 1.00 68.50 214 VAL A C 1
ATOM 1752 O O . VAL A 1 214 ? 31.753 29.431 -12.974 1.00 68.50 214 VAL A O 1
ATOM 1755 N N . TRP A 1 215 ? 32.114 30.273 -15.026 1.00 65.25 215 TRP A N 1
ATOM 1756 C CA . TRP A 1 215 ? 30.817 30.945 -15.136 1.00 65.25 215 TRP A CA 1
ATOM 1757 C C . TRP A 1 215 ? 29.644 29.952 -15.156 1.00 65.25 215 TRP A C 1
ATOM 1759 O O . TRP A 1 215 ? 28.724 30.093 -14.355 1.00 65.25 215 TRP A O 1
ATOM 1769 N N . LEU A 1 216 ? 29.708 28.886 -15.967 1.00 60.84 216 LEU A N 1
ATOM 1770 C CA . LEU A 1 216 ? 28.693 27.821 -15.973 1.00 60.84 216 LEU A CA 1
ATOM 1771 C C . LEU A 1 216 ? 28.596 27.095 -14.624 1.00 60.84 216 LEU A C 1
ATOM 1773 O O . LEU A 1 216 ? 27.493 26.778 -14.180 1.00 60.84 216 LEU A O 1
ATOM 1777 N N . GLY A 1 217 ? 29.725 26.855 -13.951 1.00 64.56 217 GLY A N 1
ATOM 1778 C CA . GLY A 1 217 ? 29.743 26.259 -12.613 1.00 64.56 217 GLY A CA 1
ATOM 1779 C C . GLY A 1 217 ? 29.046 27.132 -11.564 1.00 64.56 217 GLY A C 1
ATOM 1780 O O . GLY A 1 217 ? 28.259 26.625 -10.762 1.00 64.56 217 GLY A O 1
ATOM 1781 N N . LEU A 1 218 ? 29.277 28.447 -11.607 1.00 63.62 218 LEU A N 1
ATOM 1782 C CA . LEU A 1 218 ? 28.619 29.426 -10.735 1.00 63.62 218 LEU A CA 1
ATOM 1783 C C . LEU A 1 218 ? 27.1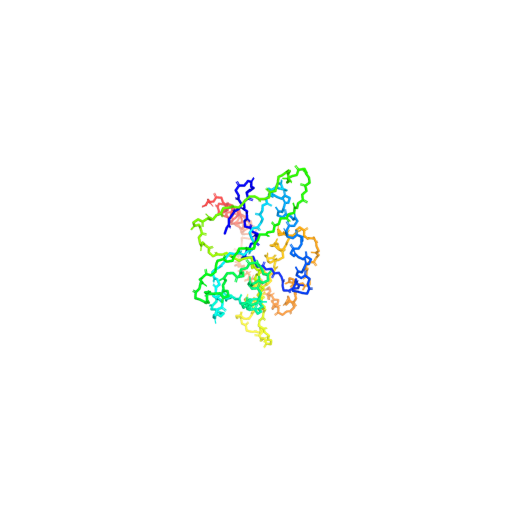16 29.559 -11.034 1.00 63.62 218 LEU A C 1
ATOM 1785 O O . LEU A 1 218 ? 26.315 29.658 -10.101 1.00 63.62 218 LEU A O 1
ATOM 1789 N N . GLU A 1 219 ? 26.712 29.506 -12.304 1.00 60.28 219 GLU A N 1
ATOM 1790 C CA . GLU A 1 219 ? 25.303 29.605 -12.706 1.00 60.28 219 GLU A CA 1
ATOM 1791 C C . GLU A 1 219 ? 24.508 28.343 -12.313 1.00 60.28 219 GLU A C 1
ATOM 1793 O O . GLU A 1 219 ? 23.391 28.436 -11.798 1.00 60.28 219 GLU A O 1
ATOM 1798 N N . LEU A 1 220 ? 25.117 27.157 -12.437 1.00 57.03 220 LEU A N 1
ATOM 1799 C CA . LEU A 1 220 ? 24.546 25.886 -11.969 1.00 57.03 220 LEU A CA 1
ATOM 1800 C C . LEU A 1 220 ? 24.423 25.822 -10.439 1.00 57.03 220 LEU A C 1
ATOM 1802 O O . LEU A 1 220 ? 23.455 25.260 -9.921 1.00 57.03 220 LEU A O 1
ATOM 1806 N N . GLN A 1 221 ? 25.365 26.416 -9.698 1.00 56.53 221 GLN A N 1
ATOM 1807 C CA . GLN A 1 221 ? 25.248 26.557 -8.243 1.00 56.53 221 GLN A CA 1
ATOM 1808 C C . GLN A 1 221 ? 24.150 27.554 -7.844 1.00 56.53 221 GLN A C 1
ATOM 1810 O O . GLN A 1 221 ? 23.406 27.281 -6.902 1.00 56.53 221 GLN A O 1
ATOM 1815 N N . ARG A 1 222 ? 23.977 28.662 -8.579 1.00 58.03 222 ARG A N 1
ATOM 1816 C CA . ARG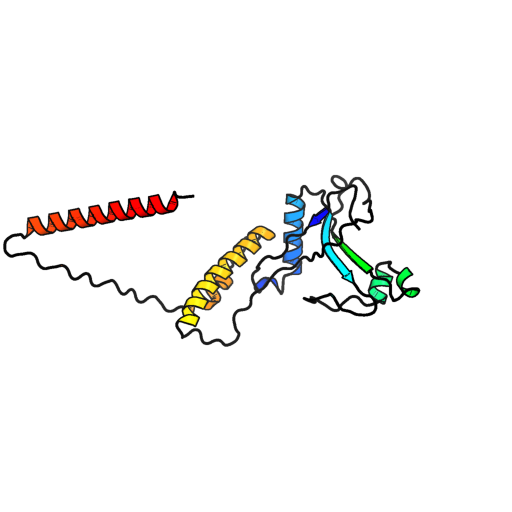 A 1 222 ? 22.858 29.604 -8.372 1.00 58.03 222 ARG A CA 1
ATOM 1817 C C . ARG A 1 222 ? 21.492 28.978 -8.647 1.00 58.03 222 ARG A C 1
ATOM 1819 O O . ARG A 1 222 ? 20.555 29.253 -7.903 1.00 58.03 222 ARG A O 1
ATOM 1826 N N . ALA A 1 223 ? 21.374 28.128 -9.667 1.00 55.16 223 ALA A N 1
ATOM 1827 C CA . ALA A 1 223 ? 20.125 27.438 -9.993 1.00 55.16 223 ALA A CA 1
ATOM 1828 C C . ALA A 1 223 ? 19.683 26.439 -8.905 1.00 55.16 223 ALA A C 1
ATOM 1830 O O . ALA A 1 223 ? 18.489 26.228 -8.728 1.00 55.16 223 ALA A O 1
ATOM 1831 N N . LYS A 1 224 ? 20.625 25.869 -8.138 1.00 52.00 224 LYS A N 1
ATOM 1832 C CA . LYS A 1 224 ? 20.337 24.953 -7.016 1.00 52.00 224 LYS A CA 1
ATOM 1833 C C . LYS A 1 224 ? 20.003 25.645 -5.687 1.00 52.00 224 LYS A C 1
ATOM 1835 O O . LYS A 1 224 ? 19.588 24.964 -4.757 1.00 52.00 224 LYS A O 1
ATOM 1840 N N . LEU A 1 225 ? 20.211 26.960 -5.578 1.00 46.72 225 LEU A N 1
ATOM 1841 C CA . LEU A 1 225 ? 20.035 27.734 -4.337 1.00 46.72 225 LEU A CA 1
ATOM 1842 C C . LEU A 1 225 ? 18.836 28.695 -4.370 1.00 46.72 225 LEU A C 1
ATOM 1844 O O . LEU A 1 225 ? 18.625 29.433 -3.407 1.00 46.72 225 LEU A O 1
ATOM 1848 N N . LYS A 1 226 ? 18.043 28.702 -5.449 1.00 41.62 226 LYS A N 1
ATOM 1849 C CA . LYS A 1 226 ? 16.724 29.342 -5.427 1.00 41.62 226 LYS A CA 1
ATOM 1850 C C . LYS A 1 226 ? 15.708 28.365 -4.812 1.00 41.62 226 LYS A C 1
ATOM 1852 O O . LYS A 1 226 ? 15.665 27.230 -5.282 1.00 41.62 226 LYS A O 1
ATOM 1857 N N . PRO A 1 227 ? 14.963 28.775 -3.770 1.00 47.91 227 PRO A N 1
ATOM 1858 C CA . PRO A 1 227 ? 13.887 27.970 -3.196 1.00 47.91 227 PRO A CA 1
ATOM 1859 C C . PRO A 1 227 ? 12.742 27.755 -4.190 1.00 47.91 227 PRO A C 1
ATOM 1861 O O . PRO A 1 227 ? 12.547 28.631 -5.068 1.00 47.91 227 PRO A O 1
#